Protein AF-0000000069869387 (afdb_homodimer)

Organism: Bacteroides thetaiotaomicron (strain ATCC 29148 / DSM 2079 / JCM 5827 / CCUG 10774 / NCTC 10582 / VPI-5482 / E50) (NCBI:txid226186)

Structure (mmCIF, N/CA/C/O backbone):
data_AF-0000000069869387-model_v1
#
loop_
_entity.id
_entity.type
_entity.pdbx_description
1 polymer 'Uncharacterized protein'
#
loop_
_atom_site.group_PDB
_atom_site.id
_atom_site.type_symbol
_atom_site.label_atom_id
_atom_site.label_alt_id
_atom_site.label_comp_id
_atom_site.label_asym_id
_atom_site.label_entity_id
_atom_site.label_seq_id
_atom_site.pdbx_PDB_ins_code
_atom_site.Cartn_x
_atom_site.Cartn_y
_atom_site.Cartn_z
_atom_site.occupancy
_atom_site.B_iso_or_equiv
_atom_site.auth_seq_id
_atom_site.auth_comp_id
_atom_site.auth_asym_id
_atom_site.auth_atom_id
_atom_site.pdbx_PDB_model_num
ATOM 1 N N . MET A 1 1 ? -11.938 57.531 6.816 1 33.84 1 MET A N 1
ATOM 2 C CA . MET A 1 1 ? -12.219 56.375 7.648 1 33.84 1 MET A CA 1
ATOM 3 C C . MET A 1 1 ? -11.945 55.094 6.879 1 33.84 1 MET A C 1
ATOM 5 O O . MET A 1 1 ? -12.656 54.75 5.93 1 33.84 1 MET A O 1
ATOM 9 N N . ASP A 1 2 ? -10.664 54.844 6.445 1 35.44 2 ASP A N 1
ATOM 10 C CA . ASP A 1 2 ? -10 53.75 5.723 1 35.44 2 ASP A CA 1
ATOM 11 C C . ASP A 1 2 ? -10.414 52.406 6.277 1 35.44 2 ASP A C 1
ATOM 13 O O . ASP A 1 2 ? -10.133 52.094 7.434 1 35.44 2 ASP A O 1
ATOM 17 N N . THR A 1 3 ? -11.695 51.938 6.074 1 37.31 3 THR A N 1
ATOM 18 C CA . THR A 1 3 ? -12.172 50.594 6.43 1 37.31 3 THR A CA 1
ATOM 19 C C . THR A 1 3 ? -11.117 49.562 6.121 1 37.31 3 THR A C 1
ATOM 21 O O . THR A 1 3 ? -10.789 49.312 4.957 1 37.31 3 THR A O 1
ATOM 24 N N . GLU A 1 4 ? -10.016 49.531 6.891 1 37.44 4 GLU A N 1
ATOM 25 C CA . GLU A 1 4 ? -9.055 48.438 6.855 1 37.44 4 GLU A CA 1
ATOM 26 C C . GLU A 1 4 ? -9.742 47.094 6.559 1 37.44 4 GLU A C 1
ATOM 28 O O . GLU A 1 4 ? -10.688 46.719 7.246 1 37.44 4 GLU A O 1
ATOM 33 N N . ASN A 1 5 ? -9.922 46.781 5.293 1 37.88 5 ASN A N 1
ATOM 34 C CA . ASN A 1 5 ? -10.312 45.438 4.805 1 37.88 5 ASN A CA 1
ATOM 35 C C . ASN A 1 5 ? -9.797 44.344 5.715 1 37.88 5 ASN A C 1
ATOM 37 O O . ASN A 1 5 ? -8.594 44.094 5.797 1 37.88 5 ASN A O 1
ATOM 41 N N . ALA A 1 6 ? -10.25 44.188 6.949 1 39.44 6 ALA A N 1
ATOM 42 C CA . ALA A 1 6 ? -10.102 43 7.77 1 39.44 6 ALA A CA 1
ATOM 43 C C . ALA A 1 6 ? -10.055 41.75 6.902 1 39.44 6 ALA A C 1
ATOM 45 O O . ALA A 1 6 ? -11.094 41.188 6.555 1 39.44 6 ALA A O 1
ATOM 46 N N . LEU A 1 7 ? -9.477 41.719 5.73 1 41.22 7 LEU A N 1
ATOM 47 C CA . LEU A 1 7 ? -9.148 40.438 5.141 1 41.22 7 LEU A CA 1
ATOM 48 C C . LEU A 1 7 ? -8.852 39.406 6.223 1 41.22 7 LEU A C 1
ATOM 50 O O . LEU A 1 7 ? -7.871 39.531 6.957 1 41.22 7 LEU A O 1
ATOM 54 N N . THR A 1 8 ? -9.797 38.938 7.004 1 41.47 8 THR A N 1
ATOM 55 C CA . THR A 1 8 ? -9.781 37.812 7.934 1 41.47 8 THR A CA 1
ATOM 56 C C . THR A 1 8 ? -8.758 36.75 7.504 1 41.47 8 THR A C 1
ATOM 58 O O . THR A 1 8 ? -8.867 36.188 6.418 1 41.47 8 THR A O 1
ATOM 61 N N . ASN A 1 9 ? -7.488 36.938 7.605 1 45.72 9 ASN A N 1
ATOM 62 C CA . ASN A 1 9 ? -6.453 35.906 7.531 1 45.72 9 ASN A CA 1
ATOM 63 C C . ASN A 1 9 ? -6.98 34.531 7.965 1 45.72 9 ASN A C 1
ATOM 65 O O . ASN A 1 9 ? -7.082 34.25 9.156 1 45.72 9 ASN A O 1
ATOM 69 N N . ALA A 1 10 ? -8.031 34.062 7.457 1 51.25 10 ALA A N 1
ATOM 70 C CA . ALA A 1 10 ? -8.703 32.781 7.746 1 51.25 10 ALA A CA 1
ATOM 71 C C . ALA A 1 10 ? -7.691 31.703 8.125 1 51.25 10 ALA A C 1
ATOM 73 O O . ALA A 1 10 ? -6.738 31.453 7.391 1 51.25 10 ALA A O 1
ATOM 74 N N . LYS A 1 11 ? -7.348 31.609 9.32 1 65.5 11 LYS A N 1
ATOM 75 C CA . LYS A 1 11 ? -6.516 30.562 9.914 1 65.5 11 LYS A CA 1
ATOM 76 C C . LYS A 1 11 ? -6.758 29.219 9.234 1 65.5 11 LYS A C 1
ATOM 78 O O . LYS A 1 11 ? -7.902 28.797 9.086 1 65.5 11 LYS A O 1
ATOM 83 N N . GLU A 1 12 ? -5.852 28.75 8.438 1 76.25 12 GLU A N 1
ATOM 84 C CA . GLU A 1 12 ? -5.918 27.422 7.812 1 76.25 12 GLU A CA 1
ATOM 85 C C . GLU A 1 12 ? -6.363 26.359 8.812 1 76.25 12 GLU A C 1
ATOM 87 O O . GLU A 1 12 ? -5.887 26.328 9.945 1 76.25 12 GLU A O 1
ATOM 92 N N . SER A 1 13 ? -7.5 25.719 8.398 1 82 13 SER A N 1
ATOM 93 C CA . SER A 1 13 ? -7.973 24.625 9.227 1 82 13 SER A CA 1
ATOM 94 C C . SER A 1 13 ? -6.91 23.531 9.352 1 82 13 SER A C 1
ATOM 96 O O . SER A 1 13 ? -6.055 23.391 8.477 1 82 13 SER A O 1
ATOM 98 N N . PRO A 1 14 ? -6.883 22.859 10.414 1 82.81 14 PRO A N 1
ATOM 99 C CA . PRO A 1 14 ? -5.957 21.734 10.57 1 82.81 14 PRO A CA 1
ATOM 100 C C . PRO A 1 14 ? -5.98 20.766 9.375 1 82.81 14 PRO A C 1
ATOM 102 O O . PRO A 1 14 ? -4.938 20.234 8.992 1 82.81 14 PRO A O 1
ATOM 105 N N . ASN A 1 15 ? -7.129 20.578 8.812 1 87.12 15 ASN A N 1
ATOM 106 C CA . ASN A 1 15 ? -7.277 19.719 7.648 1 87.12 15 ASN A CA 1
ATOM 107 C C . ASN A 1 15 ? -6.539 20.266 6.434 1 87.12 15 ASN A C 1
ATOM 109 O O . ASN A 1 15 ? -5.906 19.516 5.691 1 87.12 15 ASN A O 1
ATOM 113 N N . GLU A 1 16 ? -6.68 21.5 6.27 1 90.44 16 GLU A N 1
ATOM 114 C CA . GLU A 1 16 ? -5.996 22.156 5.152 1 90.44 16 GLU A CA 1
ATOM 115 C C . GLU A 1 16 ? -4.48 22.062 5.312 1 90.44 16 GLU A C 1
ATOM 117 O O . GLU A 1 16 ? -3.768 21.75 4.355 1 90.44 16 GLU A O 1
ATOM 122 N N . ILE A 1 17 ? -4.035 22.344 6.48 1 89.94 17 ILE A N 1
ATOM 123 C CA . ILE A 1 17 ? -2.604 22.266 6.762 1 89.94 17 ILE A CA 1
ATOM 124 C C . ILE A 1 17 ? -2.111 20.844 6.512 1 89.94 17 ILE A C 1
ATOM 126 O O . ILE A 1 17 ? -1.05 20.641 5.914 1 89.94 17 ILE A O 1
ATOM 130 N N . PHE A 1 18 ? -2.857 19.875 6.941 1 93.62 18 PHE A N 1
ATOM 131 C CA . PHE A 1 18 ? -2.529 18.469 6.777 1 93.62 18 PHE A CA 1
ATOM 132 C C . PHE A 1 18 ? -2.34 18.125 5.305 1 93.62 18 PHE A C 1
ATOM 134 O O . PHE A 1 18 ? -1.307 17.562 4.918 1 93.62 18 PHE A O 1
ATOM 141 N N . PHE A 1 19 ? -3.27 18.484 4.484 1 95.44 19 PHE A N 1
ATOM 142 C CA . PHE A 1 19 ? -3.232 18.062 3.086 1 95.44 19 PHE A CA 1
ATOM 143 C C . PHE A 1 19 ? -2.188 18.859 2.314 1 95.44 19 PHE A C 1
ATOM 145 O O . PHE A 1 19 ? -1.563 18.344 1.387 1 95.44 19 PHE A O 1
ATOM 152 N N . GLU A 1 20 ? -1.999 20.062 2.67 1 92.62 20 GLU A N 1
ATOM 153 C CA . GLU A 1 20 ? -0.95 20.844 2.023 1 92.62 20 GLU A CA 1
ATOM 154 C C . GLU A 1 20 ? 0.431 20.266 2.316 1 92.62 20 GLU A C 1
ATOM 156 O O . GLU A 1 20 ? 1.279 20.188 1.426 1 92.62 20 GLU A O 1
ATOM 161 N N . GLU A 1 21 ? 0.576 19.859 3.527 1 91.81 21 GLU A N 1
ATOM 162 C CA . GLU A 1 21 ? 1.842 19.234 3.889 1 91.81 21 GLU A CA 1
ATOM 163 C C . GLU A 1 21 ? 2.004 17.891 3.195 1 91.81 21 GLU A C 1
ATOM 165 O O . GLU A 1 21 ? 3.092 17.547 2.725 1 91.81 21 GLU A O 1
ATOM 170 N N . GLU A 1 22 ? 0.981 17.109 3.152 1 94.12 22 GLU A N 1
ATOM 171 C CA . GLU A 1 22 ? 1.03 15.828 2.459 1 94.12 22 GLU A CA 1
ATOM 172 C C . GLU A 1 22 ? 1.384 16.016 0.986 1 94.12 22 GLU A C 1
ATOM 174 O O . GLU A 1 22 ? 2.199 15.258 0.442 1 94.12 22 GLU A O 1
ATOM 179 N N . ALA A 1 23 ? 0.801 16.969 0.39 1 94.56 23 ALA A N 1
ATOM 180 C CA . ALA A 1 23 ? 1.094 17.266 -1.011 1 94.56 23 ALA A CA 1
ATOM 181 C C . ALA A 1 23 ? 2.562 17.641 -1.199 1 94.56 23 ALA A C 1
ATOM 183 O O . ALA A 1 23 ? 3.205 17.188 -2.15 1 94.56 23 ALA A O 1
ATOM 184 N N . ARG A 1 24 ? 3.029 18.453 -0.361 1 91.88 24 ARG A N 1
ATOM 185 C CA . ARG A 1 24 ? 4.434 18.844 -0.419 1 91.88 24 ARG A CA 1
ATOM 186 C C . ARG A 1 24 ? 5.352 17.641 -0.303 1 91.88 24 ARG A C 1
ATOM 188 O O . ARG A 1 24 ? 6.324 17.516 -1.052 1 91.88 24 ARG A O 1
ATOM 195 N N . LEU A 1 25 ? 5.07 16.75 0.595 1 90.69 25 LEU A N 1
ATOM 196 C CA . LEU A 1 25 ? 5.883 15.555 0.82 1 90.69 25 LEU A CA 1
ATOM 197 C C . LEU A 1 25 ? 5.875 14.648 -0.41 1 90.69 25 LEU A C 1
ATOM 199 O O . LEU A 1 25 ? 6.918 14.117 -0.8 1 90.69 25 LEU A O 1
ATOM 203 N N . TRP A 1 26 ? 4.762 14.5 -1.038 1 93.5 26 TRP A N 1
ATOM 204 C CA . TRP A 1 26 ? 4.672 13.68 -2.246 1 93.5 26 TRP A CA 1
ATOM 205 C C . TRP A 1 26 ? 5.453 14.312 -3.391 1 93.5 26 TRP A C 1
ATOM 207 O O . TRP A 1 26 ? 6.078 13.609 -4.188 1 93.5 26 TRP A O 1
ATOM 217 N N . ALA A 1 27 ? 5.344 15.594 -3.451 1 93 27 ALA A N 1
ATOM 218 C CA . ALA A 1 27 ? 6.117 16.297 -4.473 1 93 27 ALA A CA 1
ATOM 219 C C . ALA A 1 27 ? 7.613 16.047 -4.297 1 93 27 ALA A C 1
ATOM 221 O O . ALA A 1 27 ? 8.336 15.852 -5.277 1 93 27 ALA A O 1
ATOM 222 N N . GLU A 1 28 ? 8.078 15.984 -3.146 1 90.69 28 GLU A N 1
ATOM 223 C CA . GLU A 1 28 ? 9.484 15.703 -2.855 1 90.69 28 GLU A CA 1
ATOM 224 C C . GLU A 1 28 ? 9.852 14.289 -3.287 1 90.69 28 GLU A C 1
ATOM 226 O O . GLU A 1 28 ? 10.93 14.07 -3.852 1 90.69 28 GLU A O 1
ATOM 231 N N . VAL A 1 29 ? 9 13.352 -3.043 1 92.75 29 VAL A N 1
ATOM 232 C CA . VAL A 1 29 ? 9.219 11.953 -3.395 1 92.75 29 VAL A CA 1
ATOM 233 C C . VAL A 1 29 ? 9.391 11.82 -4.906 1 92.75 29 VAL A C 1
ATOM 235 O O . VAL A 1 29 ? 10.25 11.07 -5.375 1 92.75 29 VAL A O 1
ATOM 238 N N . TYR A 1 30 ? 8.602 12.555 -5.621 1 91 30 TYR A N 1
ATOM 239 C CA . TYR A 1 30 ? 8.633 12.461 -7.074 1 91 30 TYR A CA 1
ATOM 240 C C . TYR A 1 30 ? 9.664 13.414 -7.66 1 91 30 TYR A C 1
ATOM 242 O O . TYR A 1 30 ? 9.812 13.508 -8.883 1 91 30 TYR A O 1
ATOM 250 N N . GLY A 1 31 ? 10.336 14.148 -6.809 1 86.81 31 GLY A N 1
ATOM 251 C CA . GLY A 1 31 ? 11.375 15.055 -7.266 1 86.81 31 GLY A CA 1
ATOM 252 C C . GLY A 1 31 ? 10.836 16.312 -7.93 1 86.81 31 GLY A C 1
ATOM 253 O O . GLY A 1 31 ? 11.5 16.906 -8.781 1 86.81 31 GLY A O 1
ATOM 254 N N . LYS A 1 32 ? 9.617 16.578 -7.645 1 82.38 32 LYS A N 1
ATOM 255 C CA . LYS A 1 32 ? 9.023 17.797 -8.195 1 82.38 32 LYS A CA 1
ATOM 256 C C . LYS A 1 32 ? 9.328 19 -7.32 1 82.38 32 LYS A C 1
ATOM 258 O O . LYS A 1 32 ? 9.195 18.938 -6.098 1 82.38 32 LYS A O 1
ATOM 263 N N . GLN A 1 33 ? 9.977 19.938 -7.973 1 74.38 33 GLN A N 1
ATOM 264 C CA . GLN A 1 33 ? 10.219 21.188 -7.254 1 74.38 33 GLN A CA 1
ATOM 265 C C . GLN A 1 33 ? 9.055 22.156 -7.414 1 74.38 33 GLN A C 1
ATOM 267 O O . GLN A 1 33 ? 8.633 22.453 -8.539 1 74.38 33 GLN A O 1
ATOM 272 N N . SER A 1 34 ? 8.141 22.078 -6.523 1 70.5 34 SER A N 1
ATOM 273 C CA . SER A 1 34 ? 7.078 23.078 -6.582 1 70.5 34 SER A CA 1
ATOM 274 C C . SER A 1 34 ? 6.898 23.781 -5.238 1 70.5 34 SER A C 1
ATOM 276 O O . SER A 1 34 ? 6.988 23.141 -4.188 1 70.5 34 SER A O 1
ATOM 278 N N . ASP A 1 35 ? 6.738 25.047 -5.332 1 72.25 35 ASP A N 1
ATOM 279 C CA . ASP A 1 35 ? 6.57 25.859 -4.125 1 72.25 35 ASP A CA 1
ATOM 280 C C . ASP A 1 35 ? 5.129 25.781 -3.615 1 72.25 35 ASP A C 1
ATOM 282 O O . ASP A 1 35 ? 4.863 26.078 -2.449 1 72.25 35 ASP A O 1
ATOM 286 N N . LYS A 1 36 ? 4.176 25.406 -4.457 1 83.19 36 LYS A N 1
ATOM 287 C CA . LYS A 1 36 ? 2.785 25.406 -4.012 1 83.19 36 LYS A CA 1
ATOM 288 C C . LYS A 1 36 ? 2.238 23.984 -3.924 1 83.19 36 LYS A C 1
ATOM 290 O O . LYS A 1 36 ? 2.469 23.172 -4.82 1 83.19 36 LYS A O 1
ATOM 295 N N . PRO A 1 37 ? 1.554 23.812 -2.84 1 87.12 37 PRO A N 1
ATOM 296 C CA . PRO A 1 37 ? 0.93 22.484 -2.719 1 87.12 37 PRO A CA 1
ATOM 297 C C . PRO A 1 37 ? -0.058 22.188 -3.846 1 87.12 37 PRO A C 1
ATOM 299 O O . PRO A 1 37 ? -0.886 23.047 -4.184 1 87.12 37 PRO A O 1
ATOM 302 N N . ASP A 1 38 ? 0.068 21.062 -4.492 1 92.38 38 ASP A N 1
ATOM 303 C CA . ASP A 1 38 ? -0.804 20.625 -5.578 1 92.38 38 ASP A CA 1
ATOM 304 C C . ASP A 1 38 ? -1.811 19.594 -5.082 1 92.38 38 ASP A C 1
ATOM 306 O O . ASP A 1 38 ? -1.552 18.391 -5.145 1 92.38 38 ASP A O 1
ATOM 310 N N . LEU A 1 39 ? -2.961 20.031 -4.738 1 94.44 39 LEU A N 1
ATOM 311 C CA . LEU A 1 39 ? -3.969 19.156 -4.145 1 94.44 39 LEU A CA 1
ATOM 312 C C . LEU A 1 39 ? -4.57 18.234 -5.199 1 94.44 39 LEU A C 1
ATOM 314 O O . LEU A 1 39 ? -5.016 17.125 -4.879 1 94.44 39 LEU A O 1
ATOM 318 N N . GLU A 1 40 ? -4.566 18.672 -6.461 1 94.19 40 GLU A N 1
ATOM 319 C CA . GLU A 1 40 ? -5.066 17.812 -7.539 1 94.19 40 GLU A CA 1
ATOM 320 C C . GLU A 1 40 ? -4.152 16.609 -7.762 1 94.19 40 GLU A C 1
ATOM 322 O O . GLU A 1 40 ? -4.629 15.492 -7.91 1 94.19 40 GLU A O 1
ATOM 327 N N . SER A 1 41 ? -2.861 16.969 -7.809 1 94.62 41 SER A N 1
ATOM 328 C CA . SER A 1 41 ? -1.892 15.883 -7.961 1 94.62 41 SER A CA 1
ATOM 329 C C . SER A 1 41 ? -1.939 14.93 -6.773 1 94.62 41 SER A C 1
ATOM 331 O O . SER A 1 41 ? -1.803 13.711 -6.941 1 94.62 41 SER A O 1
ATOM 333 N N . LEU A 1 42 ? -2.119 15.453 -5.605 1 96.56 42 LEU A N 1
ATOM 334 C CA . LEU A 1 42 ? -2.254 14.625 -4.414 1 96.56 42 LEU A CA 1
ATOM 335 C C . LEU A 1 42 ? -3.459 13.695 -4.535 1 96.56 42 LEU A C 1
ATOM 337 O O . LEU A 1 42 ? -3.359 12.5 -4.242 1 96.56 42 LEU A O 1
ATOM 341 N N . GLN A 1 43 ? -4.555 14.164 -4.98 1 97.19 43 GLN A N 1
ATOM 342 C CA . GLN A 1 43 ? -5.766 13.367 -5.121 1 97.19 43 GLN A CA 1
ATOM 343 C C . GLN A 1 43 ? -5.559 12.219 -6.102 1 97.19 43 GLN A C 1
ATOM 345 O O . GLN A 1 43 ? -5.949 11.078 -5.832 1 97.19 43 GLN A O 1
ATOM 350 N N . ARG A 1 44 ? -4.957 12.539 -7.207 1 96.88 44 ARG A N 1
ATOM 351 C CA . ARG A 1 44 ? -4.676 11.516 -8.211 1 96.88 44 ARG A CA 1
ATOM 352 C C . ARG A 1 44 ? -3.789 10.414 -7.637 1 96.88 44 ARG A C 1
ATOM 354 O O . ARG A 1 44 ? -4.027 9.227 -7.879 1 96.88 44 ARG A O 1
ATOM 361 N N . MET A 1 45 ? -2.779 10.867 -6.922 1 96.62 45 MET A N 1
ATOM 362 C CA . MET A 1 45 ? -1.886 9.906 -6.285 1 96.62 45 MET A CA 1
ATOM 363 C C . MET A 1 45 ? -2.648 9.023 -5.301 1 96.62 45 MET A C 1
ATOM 365 O O . MET A 1 45 ? -2.504 7.801 -5.316 1 96.62 45 MET A O 1
ATOM 369 N N . LEU A 1 46 ? -3.467 9.562 -4.461 1 97.88 46 LEU A N 1
ATOM 370 C CA . LEU A 1 46 ? -4.25 8.812 -3.482 1 97.88 46 LEU A CA 1
ATOM 371 C C . LEU A 1 46 ? -5.207 7.848 -4.172 1 97.88 46 LEU A C 1
ATOM 373 O O . LEU A 1 46 ? -5.402 6.723 -3.703 1 97.88 46 LEU A O 1
ATOM 377 N N . GLU A 1 47 ? -5.738 8.211 -5.285 1 98.12 47 GLU A N 1
ATOM 378 C CA . GLU A 1 47 ? -6.637 7.348 -6.047 1 98.12 47 GLU A CA 1
ATOM 379 C C . GLU A 1 47 ? -5.887 6.156 -6.637 1 98.12 47 GLU A C 1
ATOM 381 O O . GLU A 1 47 ? -6.391 5.031 -6.621 1 98.12 47 GLU A O 1
ATOM 386 N N . ASN A 1 48 ? -4.762 6.469 -7.176 1 97.38 48 ASN A N 1
ATOM 387 C CA . ASN A 1 48 ? -3.938 5.375 -7.684 1 97.38 48 ASN A CA 1
ATOM 388 C C . ASN A 1 48 ? -3.553 4.398 -6.578 1 97.38 48 ASN A C 1
ATOM 390 O O . ASN A 1 48 ? -3.611 3.184 -6.77 1 97.38 48 ASN A O 1
ATOM 394 N N . MET A 1 49 ? -3.135 4.961 -5.453 1 97.44 49 MET A N 1
ATOM 395 C CA . MET A 1 49 ? -2.805 4.129 -4.297 1 97.44 49 MET A CA 1
ATOM 396 C C . MET A 1 49 ? -4.012 3.311 -3.854 1 97.44 49 MET A C 1
ATOM 398 O O . MET A 1 49 ? -3.883 2.123 -3.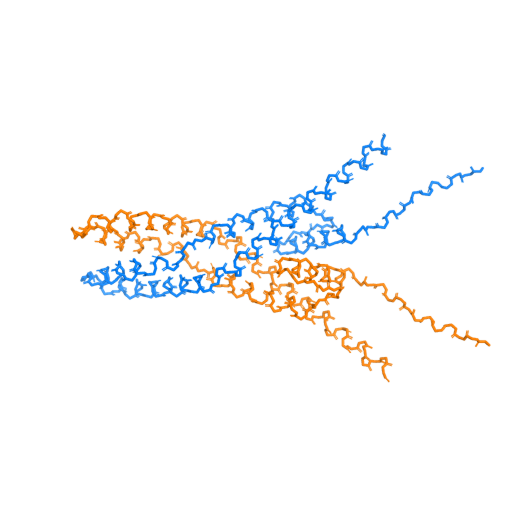547 1 97.44 49 MET A O 1
ATOM 402 N N . ASN A 1 50 ? -5.113 3.92 -3.852 1 97.56 50 ASN A N 1
ATOM 403 C CA . ASN A 1 50 ? -6.344 3.24 -3.453 1 97.56 50 ASN A CA 1
ATOM 404 C C . ASN A 1 50 ? -6.668 2.076 -4.387 1 97.56 50 ASN A C 1
ATOM 406 O O . ASN A 1 50 ? -7.07 1.006 -3.932 1 97.56 50 ASN A O 1
ATOM 410 N N . HIS A 1 51 ? -6.523 2.287 -5.633 1 97.38 51 HIS A N 1
ATOM 411 C CA . HIS A 1 51 ? -6.75 1.225 -6.605 1 97.38 51 HIS A CA 1
ATOM 412 C C . HIS A 1 51 ? -5.777 0.068 -6.395 1 97.38 51 HIS A C 1
ATOM 414 O O . HIS A 1 51 ? -6.16 -1.099 -6.504 1 97.38 51 HIS A O 1
ATOM 420 N N . LEU A 1 52 ? -4.57 0.417 -6.137 1 97.75 52 LEU A N 1
ATOM 421 C CA . LEU A 1 52 ? -3.572 -0.603 -5.828 1 97.75 52 LEU A CA 1
ATOM 422 C C . LEU A 1 52 ? -3.986 -1.415 -4.605 1 97.75 52 LEU A C 1
ATOM 424 O O . LEU A 1 52 ? -3.977 -2.646 -4.641 1 97.75 52 LEU A O 1
ATOM 428 N N . LEU A 1 53 ? -4.395 -0.758 -3.564 1 97.62 53 LEU A N 1
ATOM 429 C CA . LEU A 1 53 ? -4.785 -1.424 -2.326 1 97.62 53 LEU A CA 1
ATOM 430 C C . LEU A 1 53 ? -6.004 -2.311 -2.545 1 97.62 53 LEU A C 1
ATOM 432 O O . LEU A 1 53 ? -6.062 -3.434 -2.039 1 97.62 53 LEU A O 1
ATOM 436 N N . LEU A 1 54 ? -6.918 -1.835 -3.305 1 96.19 54 LEU A N 1
ATOM 437 C CA . LEU A 1 54 ? -8.094 -2.625 -3.646 1 96.19 54 LEU A CA 1
ATOM 438 C C . LEU A 1 54 ? -7.699 -3.906 -4.371 1 96.19 54 LEU A C 1
ATOM 440 O O . LEU A 1 54 ? -8.25 -4.977 -4.102 1 96.19 54 LEU A O 1
ATOM 444 N N . SER A 1 55 ? -6.777 -3.777 -5.234 1 94.44 55 SER A N 1
ATOM 445 C CA . SER A 1 55 ? -6.309 -4.926 -6.004 1 94.44 55 SER A CA 1
ATOM 446 C C . SER A 1 55 ? -5.605 -5.941 -5.109 1 94.44 55 SER A C 1
ATOM 448 O O . SER A 1 55 ? -5.469 -7.109 -5.477 1 94.44 55 SER A O 1
ATOM 450 N N . LEU A 1 56 ? -5.129 -5.527 -3.979 1 96.88 56 LEU A N 1
ATOM 451 C CA . LEU A 1 56 ? -4.434 -6.41 -3.049 1 96.88 56 LEU A CA 1
ATOM 452 C C . LEU A 1 56 ? -5.422 -7.098 -2.111 1 96.88 56 LEU A C 1
ATOM 454 O O . LEU A 1 56 ? -5.051 -8.016 -1.375 1 96.88 56 LEU A O 1
ATOM 458 N N . GLU A 1 57 ? -6.648 -6.715 -2.127 1 95.56 57 GLU A N 1
ATOM 459 C CA . GLU A 1 57 ? -7.66 -7.352 -1.29 1 95.56 57 GLU A CA 1
ATOM 460 C C . GLU A 1 57 ? -8.227 -8.602 -1.96 1 95.56 57 GLU A C 1
ATOM 462 O O . GLU A 1 57 ? -9.43 -8.688 -2.207 1 95.56 57 GLU A O 1
ATOM 467 N N . LEU A 1 58 ? -7.367 -9.609 -2.162 1 94.38 58 LEU A N 1
ATOM 468 C CA . LEU A 1 58 ? -7.73 -10.891 -2.76 1 94.38 58 LEU A CA 1
ATOM 469 C C . LEU A 1 58 ? -7.773 -11.992 -1.703 1 94.38 58 LEU A C 1
ATOM 471 O O . LEU A 1 58 ? -7.176 -11.852 -0.632 1 94.38 58 LEU A O 1
ATOM 475 N N . PRO A 1 59 ? -8.547 -13.047 -2.014 1 95 59 PRO A N 1
ATOM 476 C CA . PRO A 1 59 ? -8.5 -14.195 -1.104 1 95 59 PRO A CA 1
ATOM 477 C C . PRO A 1 59 ? -7.184 -14.969 -1.19 1 95 59 PRO A C 1
ATOM 479 O O . PRO A 1 59 ? -7.176 -16.141 -1.585 1 95 59 PRO A O 1
ATOM 482 N N . TRP A 1 60 ? -6.133 -14.461 -0.774 1 96.5 60 TRP A N 1
ATOM 483 C CA . TRP A 1 60 ? -4.77 -14.953 -0.95 1 96.5 60 TRP A CA 1
ATOM 484 C C . TRP A 1 60 ? -4.621 -16.359 -0.402 1 96.5 60 TRP A C 1
ATOM 486 O O . TRP A 1 60 ? -3.926 -17.203 -0.992 1 96.5 60 TRP A O 1
ATOM 496 N N . ALA A 1 61 ? -5.215 -16.625 0.678 1 96.94 61 ALA A N 1
ATOM 497 C CA . ALA A 1 61 ? -5.125 -17.938 1.317 1 96.94 61 ALA A CA 1
ATOM 498 C C . ALA A 1 61 ? -5.621 -19.031 0.384 1 96.94 61 ALA A C 1
ATOM 500 O O . ALA A 1 61 ? -5.094 -20.156 0.397 1 96.94 61 ALA A O 1
ATOM 501 N N . ARG A 1 62 ? -6.535 -18.766 -0.44 1 95.69 62 ARG A N 1
ATOM 502 C CA . ARG A 1 62 ? -7.152 -19.75 -1.318 1 95.69 62 ARG A CA 1
ATOM 503 C C . ARG A 1 62 ? -6.238 -20.094 -2.49 1 95.69 62 ARG A C 1
ATOM 505 O O . ARG A 1 62 ? -6.43 -21.109 -3.158 1 95.69 62 ARG A O 1
ATOM 512 N N . PHE A 1 63 ? -5.254 -19.266 -2.793 1 95.56 63 PHE A N 1
ATOM 513 C CA . PHE A 1 63 ? -4.336 -19.5 -3.9 1 95.56 63 PHE A CA 1
ATOM 514 C C . PHE A 1 63 ? -3.242 -20.484 -3.504 1 95.56 63 PHE A C 1
ATOM 516 O O . PHE A 1 63 ? -2.609 -21.094 -4.367 1 95.56 63 PHE A O 1
ATOM 523 N N . ILE A 1 64 ? -2.979 -20.672 -2.26 1 96.56 64 ILE A N 1
ATOM 524 C CA . ILE A 1 64 ? -1.794 -21.359 -1.757 1 96.56 64 ILE A CA 1
ATOM 525 C C . ILE A 1 64 ? -1.815 -22.828 -2.203 1 96.56 64 ILE A C 1
ATOM 527 O O . ILE A 1 64 ? -0.862 -23.297 -2.82 1 96.56 64 ILE A O 1
ATOM 531 N N . PRO A 1 65 ? -2.928 -23.531 -2.066 1 94.81 65 PRO A N 1
ATOM 532 C CA . PRO A 1 65 ? -2.918 -24.922 -2.502 1 94.81 65 PRO A CA 1
ATOM 533 C C . PRO A 1 65 ? -2.789 -25.078 -4.016 1 94.81 65 PRO A C 1
ATOM 535 O O . PRO A 1 65 ? -2.141 -26 -4.5 1 94.81 65 PRO A O 1
ATOM 538 N N . ILE A 1 66 ? -3.363 -24.219 -4.754 1 93.62 66 ILE A N 1
ATOM 539 C CA . ILE A 1 66 ? -3.311 -24.266 -6.211 1 93.62 66 ILE A CA 1
ATOM 540 C C . ILE A 1 66 ? -1.886 -23.984 -6.688 1 93.62 66 ILE A C 1
ATOM 542 O O . ILE A 1 66 ? -1.359 -24.703 -7.543 1 93.62 66 ILE A O 1
ATOM 546 N N . LEU A 1 67 ? -1.256 -23.047 -6.09 1 95.62 67 LEU A N 1
ATOM 547 C CA . LEU A 1 67 ? 0.118 -22.703 -6.438 1 95.62 67 LEU A CA 1
ATOM 548 C C . LEU A 1 67 ? 1.067 -23.844 -6.105 1 95.62 67 LEU A C 1
ATOM 550 O O . LEU A 1 67 ? 1.913 -24.219 -6.926 1 95.62 67 LEU A O 1
ATOM 554 N N . TYR A 1 68 ? 0.877 -24.359 -4.961 1 94.56 68 TYR A N 1
ATOM 555 C CA . TYR A 1 68 ? 1.737 -25.453 -4.539 1 94.56 68 TYR A CA 1
ATOM 556 C C . TYR A 1 68 ? 1.641 -26.625 -5.508 1 94.56 68 TYR A C 1
ATOM 558 O O . TYR A 1 68 ? 2.66 -27.141 -5.961 1 94.56 68 TYR A O 1
ATOM 566 N N . ARG A 1 69 ? 0.496 -27.016 -5.855 1 92.06 69 ARG A N 1
ATOM 567 C CA . ARG A 1 69 ? 0.28 -28.156 -6.738 1 92.06 69 ARG A CA 1
ATOM 568 C C . ARG A 1 69 ? 0.793 -27.859 -8.148 1 92.06 69 ARG A C 1
ATOM 570 O O . ARG A 1 69 ? 1.449 -28.703 -8.758 1 92.06 69 ARG A O 1
ATOM 577 N N . SER A 1 70 ? 0.45 -26.719 -8.633 1 92.94 70 SER A N 1
ATOM 578 C CA . SER A 1 70 ? 0.87 -26.359 -9.984 1 92.94 70 SER A CA 1
ATOM 579 C C . SER A 1 70 ? 2.391 -26.312 -10.094 1 92.94 70 SER A C 1
ATOM 581 O O . SER A 1 70 ? 2.961 -26.828 -11.062 1 92.94 70 SER A O 1
ATOM 583 N N . PHE A 1 71 ? 3.043 -25.797 -9.117 1 92.81 71 PHE A N 1
ATOM 584 C CA . PHE A 1 71 ? 4.5 -25.703 -9.133 1 92.81 71 PHE A CA 1
ATOM 585 C C . PHE A 1 71 ? 5.125 -27.094 -8.992 1 92.81 71 PHE A C 1
ATOM 587 O O . PHE A 1 71 ? 6.129 -27.391 -9.633 1 92.81 71 PHE A O 1
ATOM 594 N N . ALA A 1 72 ? 4.539 -27.859 -8.102 1 90.75 72 ALA A N 1
ATOM 595 C CA . ALA A 1 72 ? 5.047 -29.219 -7.938 1 90.75 72 ALA A CA 1
ATOM 596 C C . ALA A 1 72 ? 5.02 -29.984 -9.266 1 90.75 72 ALA A C 1
ATOM 598 O O . ALA A 1 72 ? 5.965 -30.703 -9.586 1 90.75 72 ALA A O 1
ATOM 599 N N . LEU A 1 73 ? 4.008 -29.844 -10.031 1 88.81 73 LEU A N 1
ATOM 600 C CA . LEU A 1 73 ? 3.875 -30.484 -11.328 1 88.81 73 LEU A CA 1
ATOM 601 C C . LEU A 1 73 ? 4.891 -29.922 -12.32 1 88.81 73 LEU A C 1
ATOM 603 O O . LEU A 1 73 ? 5.531 -30.672 -13.055 1 88.81 73 LEU A O 1
ATOM 607 N N . TYR A 1 74 ? 4.984 -28.641 -12.297 1 88.12 74 TYR A N 1
ATOM 608 C CA . TYR A 1 74 ? 5.891 -27.938 -13.211 1 88.12 74 TYR A CA 1
ATOM 609 C C . TYR A 1 74 ? 7.336 -28.344 -12.945 1 88.12 74 TYR A C 1
ATOM 611 O O . TYR A 1 74 ? 8.102 -28.578 -13.883 1 88.12 74 TYR A O 1
ATOM 619 N N . MET A 1 75 ? 7.727 -28.484 -11.758 1 86.88 75 MET A N 1
ATOM 620 C CA . MET A 1 75 ? 9.109 -28.734 -11.375 1 86.88 75 MET A CA 1
ATOM 621 C C . MET A 1 75 ? 9.484 -30.188 -11.609 1 86.88 75 MET A C 1
ATOM 623 O O . MET A 1 75 ? 10.664 -30.547 -11.625 1 86.88 75 MET A O 1
ATOM 627 N N . ARG A 1 76 ? 8.562 -31.078 -11.711 1 84.06 76 ARG A N 1
ATOM 628 C CA . ARG A 1 76 ? 8.812 -32.5 -11.984 1 84.06 76 ARG A CA 1
ATOM 629 C C . ARG A 1 76 ? 9.117 -32.719 -13.461 1 84.06 76 ARG A C 1
ATOM 631 O O . ARG A 1 76 ? 9.57 -33.812 -13.844 1 84.06 76 ARG A O 1
ATOM 638 N N . ARG A 1 77 ? 8.891 -31.734 -14.242 1 76.56 77 ARG A N 1
ATOM 639 C CA . ARG A 1 77 ? 9.117 -31.938 -15.672 1 76.56 77 ARG A CA 1
ATOM 640 C C . ARG A 1 77 ? 10.609 -31.969 -15.984 1 76.56 77 ARG A C 1
ATOM 642 O O . ARG A 1 77 ? 11.375 -31.156 -15.469 1 76.56 77 ARG A O 1
ATOM 649 N N . PRO A 1 78 ? 11.078 -32.969 -16.609 1 63.62 78 PRO A N 1
ATOM 650 C CA . PRO A 1 78 ? 12.484 -33.25 -16.891 1 63.62 78 PRO A CA 1
ATOM 651 C C . PRO A 1 78 ? 13.164 -32.125 -17.672 1 63.62 78 PRO A C 1
ATOM 653 O O . PRO A 1 78 ? 14.367 -32.188 -17.938 1 63.62 78 PRO A O 1
ATOM 656 N N . ASP A 1 79 ? 12.523 -31.094 -18.047 1 59.03 79 ASP A N 1
ATOM 657 C CA . ASP A 1 79 ? 13.312 -30.25 -18.938 1 59.03 79 ASP A CA 1
ATOM 658 C C . ASP A 1 79 ? 14.625 -29.828 -18.281 1 59.03 79 ASP A C 1
ATOM 660 O O . ASP A 1 79 ? 14.836 -30.078 -17.094 1 59.03 79 ASP A O 1
ATOM 664 N N . GLU A 1 80 ? 15.398 -28.859 -19.047 1 58.5 80 GLU A N 1
ATOM 665 C CA . GLU A 1 80 ? 16.797 -28.484 -18.844 1 58.5 80 GLU A CA 1
ATOM 666 C C . GLU A 1 80 ? 17.031 -27.891 -17.453 1 58.5 80 GLU A C 1
ATOM 668 O O . GLU A 1 80 ? 16.203 -27.125 -16.969 1 58.5 80 GLU A O 1
ATOM 673 N N . ASN A 1 81 ? 17.922 -28.453 -16.688 1 59.72 81 ASN A N 1
ATOM 674 C CA . ASN A 1 81 ? 18.359 -28.297 -15.297 1 59.72 81 ASN A CA 1
ATOM 675 C C . ASN A 1 81 ? 18.375 -26.828 -14.891 1 59.72 81 ASN A C 1
ATOM 677 O O . ASN A 1 81 ? 17.906 -26.469 -13.805 1 59.72 81 ASN A O 1
ATOM 681 N N . THR A 1 82 ? 19.062 -26.016 -15.727 1 55.78 82 THR A N 1
ATOM 682 C CA . THR A 1 82 ? 19.297 -24.641 -15.328 1 55.78 82 THR A CA 1
ATOM 683 C C . THR A 1 82 ? 17.984 -23.875 -15.195 1 55.78 82 THR A C 1
ATOM 685 O O . THR A 1 82 ? 17.781 -23.141 -14.234 1 55.78 82 THR A O 1
ATOM 688 N N . ASN A 1 83 ? 17 -24.125 -16.109 1 63.94 83 ASN A N 1
ATOM 689 C CA . ASN A 1 83 ? 15.703 -23.453 -16.109 1 63.94 83 ASN A CA 1
ATOM 690 C C . ASN A 1 83 ? 14.852 -23.859 -14.914 1 63.94 83 ASN A C 1
ATOM 692 O O . ASN A 1 83 ? 14.125 -23.031 -14.344 1 63.94 83 ASN A O 1
ATOM 696 N N . ASN A 1 84 ? 15.438 -24.891 -14.297 1 77.62 84 ASN A N 1
ATOM 697 C CA . ASN A 1 84 ? 14.664 -25.422 -13.18 1 77.62 84 ASN A CA 1
ATOM 698 C C . ASN A 1 84 ? 15.031 -24.734 -11.867 1 77.62 84 ASN A C 1
ATOM 700 O O . ASN A 1 84 ? 14.164 -24.453 -11.039 1 77.62 84 ASN A O 1
ATOM 704 N N . ARG A 1 85 ? 16.344 -24.359 -11.844 1 83.5 85 ARG A N 1
ATOM 705 C CA . ARG A 1 85 ? 16.766 -23.734 -10.602 1 83.5 85 ARG A CA 1
ATOM 706 C C . ARG A 1 85 ? 16.141 -22.344 -10.453 1 83.5 85 ARG A C 1
ATOM 708 O O . ARG A 1 85 ? 15.641 -22 -9.383 1 83.5 85 ARG A O 1
ATOM 715 N N . LYS A 1 86 ? 16.234 -21.641 -11.508 1 87.56 86 LYS A N 1
ATOM 716 C CA . LYS A 1 86 ? 15.656 -20.297 -11.5 1 87.56 86 LYS A CA 1
ATOM 717 C C . LYS A 1 86 ? 14.148 -20.359 -11.266 1 87.56 86 LYS A C 1
ATOM 719 O O . LYS A 1 86 ? 13.602 -19.562 -10.5 1 87.56 86 LYS A O 1
ATOM 724 N N . ALA A 1 87 ? 13.578 -21.25 -11.898 1 90.06 87 ALA A N 1
ATOM 725 C CA . ALA A 1 87 ? 12.133 -21.438 -11.734 1 90.06 87 ALA A CA 1
ATOM 726 C C . ALA A 1 87 ? 11.789 -21.812 -10.289 1 90.06 87 ALA A C 1
ATOM 728 O O . ALA A 1 87 ? 10.797 -21.328 -9.742 1 90.06 87 ALA A O 1
ATOM 729 N N . TYR A 1 88 ? 12.656 -22.594 -9.727 1 91.56 88 TYR A N 1
ATOM 730 C CA . TYR A 1 88 ? 12.453 -23 -8.344 1 91.56 88 TYR A CA 1
ATOM 731 C C . TYR A 1 88 ? 12.547 -21.797 -7.41 1 91.56 88 TYR A C 1
ATOM 733 O O . TYR A 1 88 ? 11.695 -21.609 -6.539 1 91.56 88 TYR A O 1
ATOM 741 N N . GLN A 1 89 ? 13.523 -21.016 -7.633 1 93.69 89 GLN A N 1
ATOM 742 C CA . GLN A 1 89 ? 13.727 -19.844 -6.797 1 93.69 89 GLN A CA 1
ATOM 743 C C . GLN A 1 89 ? 12.57 -18.859 -6.934 1 93.69 89 GLN A C 1
ATOM 745 O O . GLN A 1 89 ? 12.07 -18.344 -5.934 1 93.69 89 GLN A O 1
ATOM 750 N N . LEU A 1 90 ? 12.133 -18.625 -8.109 1 94.75 90 LEU A N 1
ATOM 751 C CA . LEU A 1 90 ? 11.023 -17.703 -8.359 1 94.75 90 LEU A CA 1
ATOM 752 C C . LEU A 1 90 ? 9.727 -18.25 -7.762 1 94.75 90 LEU A C 1
ATOM 754 O O . LEU A 1 90 ? 8.945 -17.484 -7.18 1 94.75 90 LEU A O 1
ATOM 758 N N . SER A 1 91 ? 9.57 -19.531 -7.883 1 94.56 91 SER A N 1
ATOM 759 C CA . SER A 1 91 ? 8.375 -20.156 -7.309 1 94.56 91 SER A CA 1
ATOM 760 C C . SER A 1 91 ? 8.352 -20 -5.789 1 94.56 91 SER A C 1
ATOM 762 O O . SER A 1 91 ? 7.312 -19.672 -5.211 1 94.56 91 SER A O 1
ATOM 764 N N . ALA A 1 92 ? 9.484 -20.188 -5.18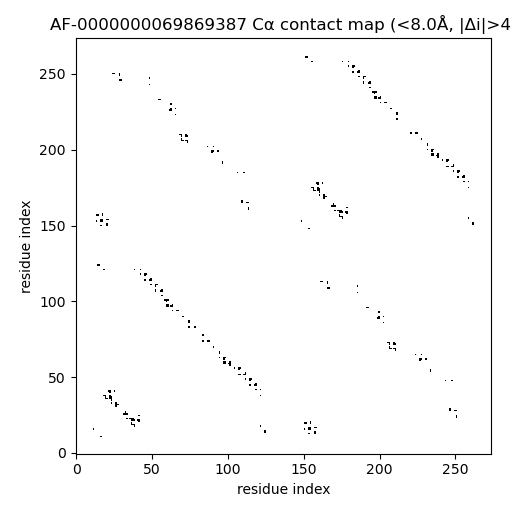4 1 95.31 92 ALA A N 1
ATOM 765 C CA . ALA A 1 92 ? 9.586 -20.031 -3.734 1 95.31 92 ALA A CA 1
ATOM 766 C C . ALA A 1 92 ? 9.305 -18.594 -3.314 1 95.31 92 ALA A C 1
ATOM 768 O O . ALA A 1 92 ? 8.586 -18.359 -2.34 1 95.31 92 ALA A O 1
ATOM 769 N N . GLN A 1 93 ? 9.875 -17.672 -4.012 1 96.25 93 GLN A N 1
ATOM 770 C CA . GLN A 1 93 ? 9.672 -16.266 -3.723 1 96.25 93 GLN A CA 1
ATOM 771 C C . GLN A 1 93 ? 8.195 -15.883 -3.846 1 96.25 93 GLN A C 1
ATOM 773 O O . GLN A 1 93 ? 7.66 -15.172 -2.994 1 96.25 93 GLN A O 1
ATOM 778 N N . LEU A 1 94 ? 7.543 -16.359 -4.871 1 96.44 94 LEU A N 1
ATOM 779 C CA . LEU A 1 94 ? 6.129 -16.078 -5.066 1 96.44 94 LEU A CA 1
ATOM 780 C C . LEU A 1 94 ? 5.285 -16.688 -3.953 1 96.44 94 LEU A C 1
ATOM 782 O O . LEU A 1 94 ? 4.383 -16.047 -3.422 1 96.44 94 LEU A O 1
ATOM 786 N N . MET A 1 95 ? 5.621 -17.906 -3.621 1 96.12 95 MET A N 1
ATOM 787 C CA . MET A 1 95 ? 4.922 -18.594 -2.539 1 96.12 95 MET A CA 1
ATOM 788 C C . MET A 1 95 ? 5.047 -17.812 -1.231 1 96.12 95 MET A C 1
ATOM 790 O O . MET A 1 95 ? 4.055 -17.594 -0.533 1 96.12 95 MET A O 1
ATOM 794 N N . ASP A 1 96 ? 6.211 -17.344 -0.923 1 96.81 96 ASP A N 1
ATOM 795 C CA . ASP A 1 96 ? 6.449 -16.578 0.29 1 96.81 96 ASP A CA 1
ATOM 796 C C . ASP A 1 96 ? 5.629 -15.281 0.288 1 96.81 96 ASP A C 1
ATOM 798 O O . ASP A 1 96 ? 5.066 -14.898 1.316 1 96.81 96 ASP A O 1
ATOM 802 N N . SER A 1 97 ? 5.574 -14.656 -0.823 1 96.56 97 SER A N 1
ATOM 803 C CA . SER A 1 97 ? 4.816 -13.414 -0.951 1 96.56 97 SER A CA 1
ATOM 804 C C . SER A 1 97 ? 3.324 -13.656 -0.752 1 96.56 97 SER A C 1
ATOM 806 O O . SER A 1 97 ? 2.654 -12.898 -0.047 1 96.56 97 SER A O 1
ATOM 808 N N . VAL A 1 98 ? 2.834 -14.672 -1.363 1 96.88 98 VAL A N 1
ATOM 809 C CA . VAL A 1 98 ? 1.416 -15 -1.262 1 96.88 98 VAL A CA 1
ATOM 810 C C . VAL A 1 98 ? 1.067 -15.344 0.183 1 96.88 98 VAL A C 1
ATOM 812 O O . VAL A 1 98 ? 0.036 -14.914 0.702 1 96.88 98 VAL A O 1
ATOM 815 N N . VAL A 1 99 ? 1.897 -16.062 0.876 1 97.56 99 VAL A N 1
ATOM 816 C CA . VAL A 1 99 ? 1.693 -16.406 2.283 1 97.56 99 VAL A CA 1
ATOM 817 C C . VAL A 1 99 ? 1.707 -15.125 3.123 1 97.56 99 VAL A C 1
ATOM 819 O O . VAL A 1 99 ? 0.848 -14.938 3.986 1 97.56 99 VAL A O 1
ATOM 822 N N . TYR A 1 100 ? 2.662 -14.32 2.883 1 97.69 100 TYR A N 1
ATOM 823 C CA . TYR A 1 100 ? 2.77 -13.055 3.605 1 97.69 100 TYR A CA 1
ATOM 824 C C . TYR A 1 100 ? 1.511 -12.219 3.424 1 97.69 100 TYR A C 1
ATOM 826 O O . TYR A 1 100 ? 0.949 -11.711 4.398 1 97.69 100 TYR A O 1
ATOM 834 N N . LEU A 1 101 ? 1.08 -12.062 2.17 1 97.12 101 LEU A N 1
ATOM 835 C CA . LEU A 1 101 ? -0.115 -11.281 1.876 1 97.12 101 LEU A CA 1
ATOM 836 C C . LEU A 1 101 ? -1.339 -11.875 2.566 1 97.12 101 LEU A C 1
ATOM 838 O O . LEU A 1 101 ? -2.189 -11.141 3.072 1 97.12 101 LEU A O 1
ATOM 842 N N . SER A 1 102 ? -1.42 -13.141 2.623 1 97.38 102 SER A N 1
ATOM 843 C CA . SER A 1 102 ? -2.523 -13.82 3.295 1 97.38 102 SER A CA 1
ATOM 844 C C . SER A 1 102 ? -2.543 -13.5 4.785 1 97.38 102 SER A C 1
ATOM 846 O O . SER A 1 102 ? -3.613 -13.406 5.391 1 97.38 102 SER A O 1
ATOM 848 N N . GLN A 1 103 ? -1.463 -13.281 5.371 1 97.12 103 GLN A N 1
ATOM 849 C CA . GLN A 1 103 ? -1.335 -13.023 6.805 1 97.12 103 GLN A CA 1
ATOM 850 C C . GLN A 1 103 ? -1.598 -11.562 7.129 1 97.12 103 GLN A C 1
ATOM 852 O O . GLN A 1 103 ? -1.788 -11.195 8.289 1 97.12 103 GLN A O 1
ATOM 857 N N . HIS A 1 104 ? -1.675 -10.727 6.098 1 97.12 104 HIS A N 1
ATOM 858 C CA . HIS A 1 104 ? -1.768 -9.289 6.336 1 97.12 104 HIS A CA 1
ATOM 859 C C . HIS A 1 104 ? -2.992 -8.695 5.648 1 97.12 104 HIS A C 1
ATOM 861 O O . HIS A 1 104 ? -2.99 -7.523 5.273 1 97.12 104 HIS A O 1
ATOM 867 N N . THR A 1 105 ? -4.012 -9.422 5.551 1 96.31 105 THR A N 1
ATOM 868 C CA . THR A 1 105 ? -5.262 -9 4.926 1 96.31 105 THR A CA 1
ATOM 869 C C . THR A 1 105 ? -5.879 -7.836 5.691 1 96.31 105 THR A C 1
ATOM 871 O O . THR A 1 105 ? -6.395 -6.895 5.086 1 96.31 105 THR A O 1
ATOM 874 N N . ASN A 1 106 ? -5.82 -7.898 6.965 1 96.19 106 ASN A N 1
ATOM 875 C CA . ASN A 1 106 ? -6.391 -6.836 7.785 1 96.19 106 ASN A CA 1
ATOM 876 C C . ASN A 1 106 ? -5.641 -5.52 7.598 1 96.19 106 ASN A C 1
ATOM 878 O O . ASN A 1 106 ? -6.258 -4.457 7.492 1 96.19 106 ASN A O 1
ATOM 882 N N . LEU A 1 107 ? -4.363 -5.609 7.629 1 96.88 107 LEU A N 1
ATOM 883 C CA . LEU A 1 107 ? -3.557 -4.414 7.41 1 96.88 107 LEU A CA 1
ATOM 884 C C . LEU A 1 107 ? -3.893 -3.77 6.07 1 96.88 107 LEU A C 1
ATOM 886 O O . LEU A 1 107 ? -4.117 -2.559 5.996 1 96.88 107 LEU A O 1
ATOM 890 N N . ILE A 1 108 ? -3.93 -4.559 5.02 1 97.81 108 ILE A N 1
ATOM 891 C CA . ILE A 1 108 ? -4.25 -4.078 3.682 1 97.81 108 ILE A CA 1
ATOM 892 C C . ILE A 1 108 ? -5.613 -3.385 3.693 1 97.81 108 ILE A C 1
ATOM 894 O O . ILE A 1 108 ? -5.758 -2.283 3.158 1 97.81 108 ILE A O 1
ATOM 898 N N . HIS A 1 109 ? -6.527 -4.004 4.332 1 97.56 109 HIS A N 1
ATOM 899 C CA . HIS A 1 109 ? -7.875 -3.459 4.426 1 97.56 109 HIS A CA 1
ATOM 900 C C . HIS A 1 109 ? -7.879 -2.113 5.145 1 97.56 109 HIS A C 1
ATOM 902 O O . HIS A 1 109 ? -8.516 -1.16 4.684 1 97.56 109 HIS A O 1
ATOM 908 N N . HIS A 1 110 ? -7.219 -1.992 6.188 1 96.75 110 HIS A N 1
ATOM 909 C CA . HIS A 1 110 ? -7.188 -0.755 6.961 1 96.75 110 HIS A CA 1
ATOM 910 C C . HIS A 1 110 ? -6.48 0.357 6.191 1 96.75 110 HIS A C 1
ATOM 912 O O . HIS A 1 110 ? -6.883 1.521 6.266 1 96.75 110 HIS A O 1
ATOM 918 N N . ILE A 1 111 ? -5.383 0.052 5.527 1 97.88 111 ILE A N 1
ATOM 919 C CA . ILE A 1 111 ? -4.719 1.058 4.703 1 97.88 111 ILE A CA 1
ATOM 920 C C . ILE A 1 111 ? -5.668 1.539 3.609 1 97.88 111 ILE A C 1
ATOM 922 O O . ILE A 1 111 ? -5.719 2.732 3.303 1 97.88 111 ILE A O 1
ATOM 926 N N . HIS A 1 112 ? -6.402 0.632 3.074 1 97.75 112 HIS A N 1
ATOM 927 C CA . HIS A 1 112 ? -7.402 0.965 2.062 1 97.75 112 HIS A CA 1
ATOM 928 C C . HIS A 1 112 ? -8.453 1.917 2.621 1 97.75 112 HIS A C 1
ATOM 930 O O . HIS A 1 112 ? -8.781 2.928 1.992 1 97.75 112 HIS A O 1
ATOM 936 N N . LEU A 1 113 ? -8.961 1.622 3.746 1 97.44 113 LEU A N 1
ATOM 937 C CA . LEU A 1 113 ? -9.945 2.479 4.398 1 97.44 113 LEU A CA 1
ATOM 938 C C . LEU A 1 113 ? -9.367 3.861 4.672 1 97.44 113 LEU A C 1
ATOM 940 O O . LEU A 1 113 ? -10.031 4.875 4.449 1 97.44 113 LEU A O 1
ATOM 944 N N . PHE A 1 114 ? -8.211 3.916 5.199 1 97 114 PHE A N 1
ATOM 945 C CA . PHE A 1 114 ? -7.52 5.172 5.469 1 97 114 PHE A CA 1
ATOM 946 C C . PHE A 1 114 ? -7.414 6.016 4.203 1 97 114 PHE A C 1
ATOM 948 O O . PHE A 1 114 ? -7.707 7.215 4.223 1 97 114 PHE A O 1
ATOM 955 N N . CYS A 1 115 ? -6.977 5.406 3.176 1 97.5 115 CYS A N 1
ATOM 956 C CA . CYS A 1 115 ? -6.844 6.102 1.899 1 97.5 115 CYS A CA 1
ATOM 957 C C . CYS A 1 115 ? -8.188 6.637 1.428 1 97.5 115 CYS A C 1
ATOM 959 O O . CYS A 1 115 ? -8.281 7.781 0.973 1 97.5 115 CYS A O 1
ATOM 961 N N . ASN A 1 116 ? -9.203 5.848 1.554 1 96.94 116 ASN A N 1
ATOM 962 C CA . ASN A 1 116 ? -10.555 6.266 1.181 1 96.94 116 ASN A CA 1
ATOM 963 C C . ASN A 1 116 ? -11.008 7.477 1.99 1 96.94 116 ASN A C 1
ATOM 965 O O . ASN A 1 116 ? -11.602 8.406 1.444 1 96.94 116 ASN A O 1
ATOM 969 N N . MET A 1 117 ? -10.766 7.426 3.203 1 95.31 117 MET A N 1
ATOM 970 C CA . MET A 1 117 ? -11.117 8.539 4.082 1 95.31 117 MET A CA 1
ATOM 971 C C . MET A 1 117 ? -10.383 9.812 3.67 1 95.31 117 MET A C 1
ATOM 973 O O . MET A 1 117 ? -10.969 10.891 3.66 1 95.31 117 MET A O 1
ATOM 977 N N . GLN A 1 118 ? -9.117 9.688 3.336 1 96.19 118 GLN A N 1
ATOM 978 C CA . GLN A 1 118 ? -8.336 10.836 2.891 1 96.19 118 GLN A CA 1
ATOM 979 C C . GLN A 1 118 ? -8.906 11.422 1.599 1 96.19 118 GLN A C 1
ATOM 981 O O . GLN A 1 118 ? -9.008 12.641 1.455 1 96.19 118 GLN A O 1
ATOM 986 N N . ILE A 1 119 ? -9.242 10.578 0.723 1 97.44 119 ILE A N 1
ATOM 987 C CA . ILE A 1 119 ? -9.773 11.039 -0.555 1 97.44 119 ILE A CA 1
ATOM 988 C C . ILE A 1 119 ? -11.062 11.82 -0.323 1 97.44 119 ILE A C 1
ATOM 990 O O . ILE A 1 119 ? -11.242 12.906 -0.874 1 97.44 119 ILE A O 1
ATOM 994 N N . ALA A 1 120 ? -11.898 11.312 0.497 1 96.31 120 ALA A N 1
ATOM 995 C CA . ALA A 1 120 ? -13.164 11.969 0.802 1 96.31 120 ALA A CA 1
ATOM 996 C C . ALA A 1 120 ? -12.938 13.32 1.47 1 96.31 120 ALA A C 1
ATOM 998 O O . ALA A 1 120 ? -13.578 14.312 1.122 1 96.31 120 ALA A O 1
ATOM 999 N N . ALA A 1 121 ? -12.07 13.383 2.439 1 95 121 ALA A N 1
ATOM 1000 C CA . ALA A 1 121 ? -11.766 14.617 3.164 1 95 121 ALA A CA 1
ATOM 1001 C C . ALA A 1 121 ? -11.141 15.656 2.238 1 95 121 ALA A C 1
ATOM 1003 O O . ALA A 1 121 ? -11.438 16.8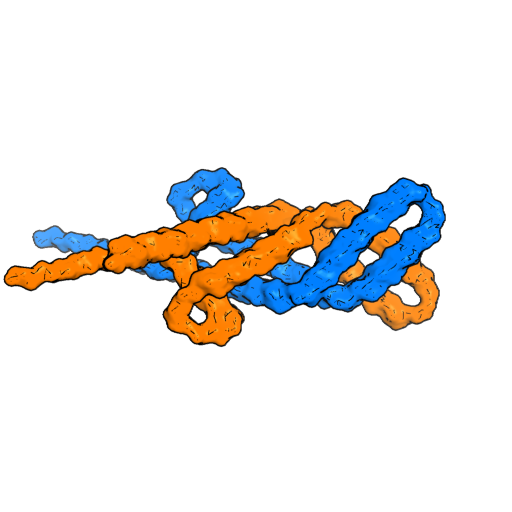44 2.344 1 95 121 ALA A O 1
ATOM 1004 N N . LEU A 1 122 ? -10.305 15.211 1.382 1 96.56 122 LEU A N 1
ATOM 1005 C CA . LEU A 1 122 ? -9.656 16.109 0.433 1 96.56 122 LEU A CA 1
ATOM 1006 C C . LEU A 1 122 ? -10.672 16.703 -0.542 1 96.56 122 LEU A C 1
ATOM 1008 O O . LEU A 1 122 ? -10.617 17.891 -0.861 1 96.56 122 LEU A O 1
ATOM 1012 N N . GLU A 1 123 ? -11.539 15.883 -1.017 1 96.19 123 GLU A N 1
ATOM 1013 C CA . GLU A 1 123 ? -12.594 16.359 -1.901 1 96.19 123 GLU A CA 1
ATOM 1014 C C . GLU A 1 123 ? -13.453 17.406 -1.215 1 96.19 123 GLU A C 1
ATOM 1016 O O . GLU A 1 123 ? -13.812 18.422 -1.824 1 96.19 123 GLU A O 1
ATOM 1021 N N . LYS A 1 124 ? -13.773 17.188 -0.007 1 94.62 124 LYS A N 1
ATOM 1022 C CA . LYS A 1 124 ? -14.539 18.172 0.765 1 94.62 124 LYS A CA 1
ATOM 1023 C C . LYS A 1 124 ? -13.781 19.484 0.889 1 94.62 124 LYS A C 1
ATOM 1025 O O . LYS A 1 124 ? -14.359 20.562 0.717 1 94.62 124 LYS A O 1
ATOM 1030 N N . LEU A 1 125 ? -12.539 19.375 1.202 1 93.62 125 LEU A N 1
ATOM 1031 C CA . LEU A 1 125 ? -11.695 20.562 1.334 1 93.62 125 LEU A CA 1
ATOM 1032 C C . LEU A 1 125 ? -11.656 21.359 0.03 1 93.62 125 LEU A C 1
ATOM 1034 O O . LEU A 1 125 ? -11.789 22.578 0.039 1 93.62 125 LEU A O 1
ATOM 1038 N N . LYS A 1 126 ? -11.516 20.719 -1.037 1 93.25 126 LYS A N 1
ATOM 1039 C CA . LYS A 1 126 ? -11.453 21.375 -2.34 1 93.25 126 LYS A CA 1
ATOM 1040 C C . LYS A 1 126 ? -12.773 22.047 -2.68 1 93.25 126 LYS A C 1
ATOM 1042 O O . LYS A 1 126 ? -12.781 23.156 -3.242 1 93.25 126 LYS A O 1
ATOM 1047 N N . ASN A 1 127 ? -13.82 21.422 -2.369 1 91.44 127 ASN A N 1
ATOM 1048 C CA . ASN A 1 127 ? -15.141 22 -2.611 1 91.44 127 ASN A CA 1
ATOM 1049 C C . ASN A 1 127 ? -15.375 23.234 -1.757 1 91.44 127 ASN A C 1
ATOM 1051 O O . ASN A 1 127 ? -15.977 24.203 -2.219 1 91.44 127 ASN A O 1
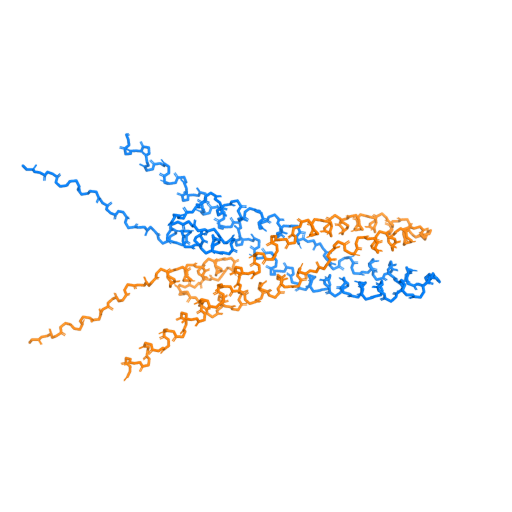ATOM 1055 N N . GLU A 1 128 ? -14.945 23.234 -0.509 1 88.56 128 GLU A N 1
ATOM 1056 C CA . GLU A 1 128 ? -15.07 24.391 0.377 1 88.56 128 GLU A CA 1
ATOM 1057 C C . GLU A 1 128 ? -14.258 25.578 -0.141 1 88.56 128 GLU A C 1
ATOM 1059 O O . GLU A 1 128 ? -14.664 26.734 0.009 1 88.56 128 GLU A O 1
ATOM 1064 N N . LYS A 1 129 ? -13.211 25.266 -0.708 1 84.38 129 LYS A N 1
ATOM 1065 C CA . LYS A 1 129 ? -12.359 26.328 -1.241 1 84.38 129 LYS A CA 1
ATOM 1066 C C . LYS A 1 129 ? -12.984 26.953 -2.484 1 84.38 129 LYS A C 1
ATOM 1068 O O . LYS A 1 129 ? -12.875 28.156 -2.699 1 84.38 129 LYS A O 1
ATOM 1073 N N . VAL A 1 130 ? -13.602 26.156 -3.279 1 82.06 130 VAL A N 1
ATOM 1074 C CA . VAL A 1 130 ? -14.273 26.656 -4.473 1 82.06 130 VAL A CA 1
ATOM 1075 C C . VAL A 1 130 ? -15.461 27.531 -4.074 1 82.06 130 VAL A C 1
ATOM 1077 O O . VAL A 1 130 ? -15.703 28.578 -4.672 1 82.06 130 VAL A O 1
ATOM 1080 N N . GLU A 1 131 ? -16.188 27.172 -3.053 1 81.25 131 GLU A N 1
ATOM 1081 C CA . GLU A 1 131 ? -17.344 27.922 -2.59 1 81.25 131 GLU A CA 1
ATOM 1082 C C . GLU A 1 131 ? -16.953 29.281 -2.029 1 81.25 131 GLU A C 1
ATOM 1084 O O . GLU A 1 131 ? -17.625 30.281 -2.262 1 81.25 131 GLU A O 1
ATOM 1089 N N . ILE A 1 132 ? -15.883 29.328 -1.338 1 75.06 132 ILE A N 1
ATOM 1090 C CA . ILE A 1 132 ? -15.414 30.578 -0.758 1 75.06 132 ILE A CA 1
ATOM 1091 C C . ILE A 1 132 ? -14.984 31.531 -1.871 1 75.06 132 ILE A C 1
ATOM 1093 O O . ILE A 1 132 ? -15.273 32.719 -1.818 1 75.06 132 ILE A O 1
ATOM 1097 N N . GLU A 1 133 ? -14.367 31.047 -2.867 1 75.62 133 GLU A N 1
ATOM 1098 C CA . GLU A 1 133 ? -13.922 31.875 -3.988 1 75.62 133 GLU A CA 1
ATOM 1099 C C . GLU A 1 133 ? -15.109 32.438 -4.773 1 75.62 133 GLU A C 1
ATOM 1101 O O . GLU A 1 133 ? -15.062 33.562 -5.262 1 75.62 133 GLU A O 1
ATOM 1106 N N . GLN A 1 134 ? -16.156 31.688 -4.852 1 78.75 134 GLN A N 1
ATOM 1107 C CA . GLN A 1 134 ? -17.328 32.125 -5.59 1 78.75 134 GLN A CA 1
ATOM 1108 C C . GLN A 1 134 ? -18.109 33.188 -4.809 1 78.75 134 GLN A C 1
ATOM 1110 O O . GLN A 1 134 ? -18.781 34.031 -5.398 1 78.75 134 GLN A O 1
ATOM 1115 N N . THR A 1 135 ? -18.078 33.094 -3.5 1 75.5 135 THR A N 1
ATOM 1116 C CA . THR A 1 135 ? -18.828 34.031 -2.684 1 75.5 135 THR A CA 1
ATOM 1117 C C . THR A 1 135 ? -18.078 35.375 -2.584 1 75.5 135 THR A C 1
ATOM 1119 O O . THR A 1 135 ? -18.672 36.406 -2.348 1 75.5 135 THR A O 1
ATOM 1122 N N . GLU A 1 136 ? -16.812 35.375 -2.744 1 69.06 136 GLU A N 1
ATOM 1123 C CA . GLU A 1 136 ? -16.016 36.594 -2.672 1 69.06 136 GLU A CA 1
ATOM 1124 C C . GLU A 1 136 ? -16.031 37.344 -4.004 1 69.06 136 GLU A C 1
ATOM 1126 O O . GLU A 1 136 ? -15.734 38.531 -4.059 1 69.06 136 GLU A O 1
ATOM 1131 N N . ASP A 1 137 ? -16.328 36.75 -5.055 1 56.66 137 ASP A N 1
ATOM 1132 C CA . ASP A 1 137 ? -16.516 37.469 -6.32 1 56.66 137 ASP A CA 1
ATOM 1133 C C . ASP A 1 137 ? -17.938 38 -6.449 1 56.66 137 ASP A C 1
ATOM 1135 O O . ASP A 1 137 ? -18.906 37.281 -6.156 1 56.66 137 ASP A O 1
ATOM 1139 N N . MET B 1 1 ? 5.84 42.188 41 1 33.5 1 MET B N 1
ATOM 1140 C CA . MET B 1 1 ? 6.289 42.125 39.594 1 33.5 1 MET B CA 1
ATOM 1141 C C . MET B 1 1 ? 6.203 40.688 39.062 1 33.5 1 MET B C 1
ATOM 1143 O O . MET B 1 1 ? 6.988 39.844 39.469 1 33.5 1 MET B O 1
ATOM 1147 N N . ASP B 1 2 ? 4.984 40.062 39.094 1 35.88 2 ASP B N 1
ATOM 1148 C CA . ASP B 1 2 ? 4.48 38.781 38.656 1 35.88 2 ASP B CA 1
ATOM 1149 C C . ASP B 1 2 ? 5.016 38.406 37.25 1 35.88 2 ASP B C 1
ATOM 1151 O O . ASP B 1 2 ? 4.711 39.094 36.281 1 35.88 2 ASP B O 1
ATOM 1155 N N . THR B 1 3 ? 6.359 38.094 37.094 1 37.84 3 THR B N 1
ATOM 1156 C CA . THR B 1 3 ? 6.957 37.625 35.875 1 37.84 3 THR B CA 1
ATOM 1157 C C . THR B 1 3 ? 6.035 36.625 35.188 1 37.84 3 THR B C 1
ATOM 1159 O O . THR B 1 3 ? 5.777 35.531 35.719 1 37.84 3 THR B O 1
ATOM 1162 N N . GLU B 1 4 ? 4.91 37.094 34.625 1 37.25 4 GLU B N 1
ATOM 1163 C CA . GLU B 1 4 ? 4.098 36.281 33.719 1 37.25 4 GLU B CA 1
ATOM 1164 C C . GLU B 1 4 ? 4.961 35.312 32.906 1 37.25 4 GLU B C 1
ATOM 1166 O O . GLU B 1 4 ? 5.906 35.719 32.219 1 37.25 4 GLU B O 1
ATOM 1171 N N . ASN B 1 5 ? 5.297 34.125 33.469 1 37.84 5 ASN B N 1
ATOM 1172 C CA . ASN B 1 5 ? 5.871 33 32.75 1 37.84 5 ASN B CA 1
ATOM 1173 C C . ASN B 1 5 ? 5.426 32.938 31.297 1 37.84 5 ASN B C 1
ATOM 1175 O O . ASN B 1 5 ? 4.25 32.719 31.016 1 37.84 5 ASN B O 1
ATOM 1179 N N . ALA B 1 6 ? 5.812 33.844 30.406 1 39.41 6 ALA B N 1
ATOM 1180 C CA . ALA B 1 6 ? 5.77 33.719 28.953 1 39.41 6 ALA B CA 1
ATOM 1181 C C . ALA B 1 6 ? 5.918 32.25 28.531 1 39.41 6 ALA B C 1
ATOM 1183 O O . ALA B 1 6 ? 7.035 31.766 28.375 1 39.41 6 ALA B O 1
ATOM 1184 N N . LEU B 1 7 ? 5.453 31.25 29.25 1 40.56 7 LEU B N 1
ATOM 1185 C CA . LEU B 1 7 ? 5.324 29.938 28.609 1 40.56 7 LEU B CA 1
ATOM 1186 C C . LEU B 1 7 ? 5.098 30.094 27.109 1 40.56 7 LEU B C 1
ATOM 1188 O O . LEU B 1 7 ? 4.07 30.625 26.688 1 40.56 7 LEU B O 1
ATOM 1192 N N . THR B 1 8 ? 6.059 30.516 26.297 1 41.22 8 THR B N 1
ATOM 1193 C CA . THR B 1 8 ? 6.137 30.531 24.844 1 41.22 8 THR B CA 1
ATOM 1194 C C . THR B 1 8 ? 5.238 29.453 24.25 1 41.22 8 THR B C 1
ATOM 1196 O O . THR B 1 8 ? 5.461 28.25 24.469 1 41.22 8 THR B O 1
ATOM 1199 N N . ASN B 1 9 ? 3.982 29.5 24.297 1 46.47 9 ASN B N 1
ATOM 1200 C CA . ASN B 1 9 ? 3.043 28.719 23.5 1 46.47 9 ASN B CA 1
ATOM 1201 C C . ASN B 1 9 ? 3.658 28.281 22.172 1 46.47 9 ASN B C 1
ATOM 1203 O O . ASN B 1 9 ? 3.703 29.062 21.219 1 46.47 9 ASN B O 1
ATOM 1207 N N . ALA B 1 10 ? 4.785 27.703 22.156 1 52.12 10 ALA B N 1
ATOM 1208 C CA . ALA B 1 10 ? 5.543 27.219 21.016 1 52.12 10 ALA B CA 1
ATOM 1209 C C . ALA B 1 10 ? 4.613 26.766 19.891 1 52.12 10 ALA B C 1
ATOM 1211 O O . ALA B 1 10 ? 3.729 25.922 20.109 1 52.12 10 ALA B O 1
ATOM 1212 N N . LYS B 1 11 ? 4.199 27.578 19.078 1 66.38 11 LYS B N 1
ATOM 1213 C CA . LYS B 1 11 ? 3.445 27.297 17.859 1 66.38 11 LYS B CA 1
ATOM 1214 C C . LYS B 1 11 ? 3.854 25.953 17.25 1 66.38 11 LYS B C 1
ATOM 1216 O O . LYS B 1 11 ? 5.043 25.703 17.047 1 66.38 11 LYS B O 1
ATOM 1221 N N . GLU B 1 12 ? 3.039 24.953 17.359 1 76.12 12 GLU B N 1
ATOM 1222 C CA . GLU B 1 12 ? 3.266 23.656 16.734 1 76.12 12 GLU B CA 1
ATOM 1223 C C . GLU B 1 12 ? 3.756 23.797 15.297 1 76.12 12 GLU B C 1
ATOM 1225 O O . GLU B 1 12 ? 3.225 24.625 14.539 1 76.12 12 GLU B O 1
ATOM 1230 N N . SER B 1 13 ? 4.957 23.219 15.109 1 82.19 13 SER B N 1
ATOM 1231 C CA . SER B 1 13 ? 5.484 23.219 13.742 1 82.19 13 SER B CA 1
ATOM 1232 C C . SER B 1 13 ? 4.52 22.531 12.781 1 82.19 13 SER B C 1
ATOM 1234 O O . SER B 1 13 ? 3.725 21.688 13.195 1 82.19 13 SER B O 1
ATOM 1236 N N . PRO B 1 14 ? 4.5 22.906 11.57 1 82.94 14 PRO B N 1
ATOM 1237 C CA . PRO B 1 14 ? 3.674 22.234 10.562 1 82.94 14 PRO B CA 1
ATOM 1238 C C . PRO B 1 14 ? 3.848 20.719 10.578 1 82.94 14 PRO B C 1
ATOM 1240 O O . PRO B 1 14 ? 2.881 19.984 10.367 1 82.94 14 PRO B O 1
ATOM 1243 N N . ASN B 1 15 ? 5.031 20.297 10.828 1 87.12 15 ASN B N 1
ATOM 1244 C CA . ASN B 1 15 ? 5.32 18.859 10.891 1 87.12 15 ASN B CA 1
ATOM 1245 C C . ASN B 1 15 ? 4.594 18.203 12.055 1 87.12 15 ASN B C 1
ATOM 1247 O O . ASN B 1 15 ? 4.07 17.094 11.914 1 87.12 15 ASN B O 1
ATOM 1251 N N . GLU B 1 16 ? 4.621 18.828 13.133 1 90.31 16 GLU B N 1
ATOM 1252 C CA . GLU B 1 16 ? 3.938 18.297 14.305 1 90.31 16 GLU B CA 1
ATOM 1253 C C . GLU B 1 16 ? 2.43 18.234 14.078 1 90.31 16 GLU B C 1
ATOM 1255 O O . GLU B 1 16 ? 1.796 17.219 14.406 1 90.31 16 GLU B O 1
ATOM 1260 N N . ILE B 1 17 ? 1.905 19.281 13.547 1 89.88 17 ILE B N 1
ATOM 1261 C CA . ILE B 1 17 ? 0.478 19.312 13.25 1 89.88 17 ILE B CA 1
ATOM 1262 C C . ILE B 1 17 ? 0.127 18.188 12.281 1 89.88 17 ILE B C 1
ATOM 1264 O O . ILE B 1 17 ? -0.884 17.5 12.453 1 89.88 17 ILE B O 1
ATOM 1268 N N . PHE B 1 18 ? 0.943 17.984 11.281 1 93.62 18 PHE B N 1
ATOM 1269 C CA . PHE B 1 18 ? 0.754 16.953 10.273 1 93.62 18 PHE B CA 1
ATOM 1270 C C . PHE B 1 18 ? 0.667 15.578 10.93 1 93.62 18 PHE B C 1
ATOM 1272 O O . PHE B 1 18 ? -0.292 14.836 10.703 1 93.62 18 PHE B O 1
ATOM 1279 N N . PHE B 1 19 ? 1.604 15.258 11.766 1 95.44 19 PHE B N 1
ATOM 1280 C CA . PHE B 1 19 ? 1.671 13.914 12.32 1 95.44 19 PHE B CA 1
ATOM 1281 C C . PHE B 1 19 ? 0.59 13.703 13.375 1 95.44 19 PHE B C 1
ATOM 1283 O O . PHE B 1 19 ? 0.063 12.602 13.523 1 95.44 19 PHE B O 1
ATOM 1290 N N . GLU B 1 20 ? 0.277 14.703 14.07 1 92.5 20 GLU B N 1
ATOM 1291 C CA . GLU B 1 20 ? -0.81 14.586 15.039 1 92.5 20 GLU B CA 1
ATOM 1292 C C . GLU B 1 20 ? -2.141 14.32 14.344 1 92.5 20 GLU B C 1
ATOM 1294 O O . GLU B 1 20 ? -2.938 13.5 14.812 1 92.5 20 GLU B O 1
ATOM 1299 N N . GLU B 1 21 ? -2.307 15.008 13.273 1 91.62 21 GLU B N 1
ATOM 1300 C CA . GLU B 1 21 ? -3.521 14.773 12.5 1 91.62 21 GLU B CA 1
ATOM 1301 C C . GLU B 1 21 ? -3.521 13.375 11.875 1 91.62 21 GLU B C 1
ATOM 1303 O O . GLU B 1 21 ? -4.551 12.703 11.859 1 91.62 21 GLU B O 1
ATOM 1308 N N . GLU B 1 22 ? -2.434 12.969 11.344 1 94.12 22 GLU B N 1
ATOM 1309 C CA . GLU B 1 22 ? -2.328 11.625 10.773 1 94.12 22 GLU B CA 1
ATOM 1310 C C . GLU B 1 22 ? -2.627 10.555 11.828 1 94.12 22 GLU B C 1
ATOM 1312 O O . GLU B 1 22 ? -3.338 9.586 11.547 1 94.12 22 GLU B O 1
ATOM 1317 N N . ALA B 1 23 ? -2.107 10.75 12.984 1 94.56 23 ALA B N 1
ATOM 1318 C CA . ALA B 1 23 ? -2.359 9.812 14.07 1 94.56 23 ALA B CA 1
ATOM 1319 C C . ALA B 1 23 ? -3.844 9.75 14.414 1 94.56 23 ALA B C 1
ATOM 1321 O O . ALA B 1 23 ? -4.395 8.664 14.633 1 94.56 23 ALA B O 1
ATOM 1322 N N . ARG B 1 24 ? -4.422 10.859 14.508 1 91.75 24 ARG B N 1
ATOM 1323 C CA . ARG B 1 24 ? -5.852 10.93 14.789 1 91.75 24 ARG B CA 1
ATOM 1324 C C . ARG B 1 24 ? -6.656 10.18 13.734 1 91.75 24 ARG B C 1
ATOM 1326 O O . ARG B 1 24 ? -7.574 9.422 14.062 1 91.75 24 ARG B O 1
ATOM 1333 N N . LEU B 1 25 ? -6.344 10.359 12.477 1 90.75 25 LEU B N 1
ATOM 1334 C CA . LEU B 1 25 ? -7.047 9.711 11.375 1 90.75 25 LEU B CA 1
ATOM 1335 C C . LEU B 1 25 ? -6.891 8.195 11.438 1 90.75 25 LEU B C 1
ATOM 1337 O O . LEU B 1 25 ? -7.855 7.461 11.227 1 90.75 25 LEU B O 1
ATOM 1341 N N . TRP B 1 26 ? -5.75 7.727 11.773 1 93.56 26 TRP B N 1
ATOM 1342 C CA . TRP B 1 26 ? -5.52 6.289 11.891 1 93.56 26 TRP B CA 1
ATOM 1343 C C . TRP B 1 26 ? -6.305 5.711 13.062 1 93.56 26 TRP B C 1
ATOM 1345 O O . TRP B 1 26 ? -6.82 4.594 12.984 1 93.56 26 TRP B O 1
ATOM 1355 N N . ALA B 1 27 ? -6.293 6.461 14.102 1 93 27 ALA B N 1
ATOM 1356 C CA . ALA B 1 27 ? -7.082 6.02 15.25 1 93 27 ALA B CA 1
ATOM 1357 C C . ALA B 1 27 ? -8.555 5.852 14.875 1 93 27 ALA B C 1
ATOM 1359 O O . ALA B 1 27 ? -9.203 4.898 15.297 1 93 27 ALA B O 1
ATOM 1360 N N . GLU B 1 28 ? -9.062 6.664 14.102 1 90.81 28 GLU B N 1
ATOM 1361 C CA . GLU B 1 28 ? -10.438 6.578 13.633 1 90.81 28 GLU B CA 1
ATOM 1362 C C . GLU B 1 28 ? -10.656 5.332 12.773 1 90.81 28 GLU B C 1
ATOM 1364 O O . GLU B 1 28 ? -11.672 4.652 12.906 1 90.81 28 GLU B O 1
ATOM 1369 N N . VAL B 1 29 ? -9.742 5.027 11.93 1 92.94 29 VAL B N 1
ATOM 1370 C CA . VAL B 1 29 ? -9.812 3.869 11.047 1 92.94 29 VAL B CA 1
ATOM 1371 C C . VAL B 1 29 ? -9.898 2.592 11.883 1 92.94 29 VAL B C 1
ATOM 1373 O O . VAL B 1 29 ? -10.648 1.674 11.547 1 92.94 29 VAL B O 1
ATOM 1376 N N . TYR B 1 30 ? -9.141 2.564 12.938 1 91.25 30 TYR B N 1
ATOM 1377 C CA . TYR B 1 30 ? -9.094 1.366 13.766 1 91.25 30 TYR B CA 1
ATOM 1378 C C . TYR B 1 30 ? -10.18 1.4 14.836 1 91.25 30 TYR B C 1
ATOM 1380 O O . TYR B 1 30 ? -10.258 0.5 15.68 1 91.25 30 TYR B O 1
ATOM 1388 N N . GLY B 1 31 ? -10.961 2.457 14.836 1 87 31 GLY B N 1
ATOM 1389 C CA . GLY B 1 31 ? -12.062 2.559 15.773 1 87 31 GLY B CA 1
ATOM 1390 C C . GLY B 1 31 ? -11.609 2.875 17.188 1 87 31 GLY B C 1
ATOM 1391 O O . GLY B 1 31 ? -12.289 2.516 18.156 1 87 31 GLY B O 1
ATOM 1392 N N . LYS B 1 32 ? -10.453 3.391 17.281 1 83 32 LYS B N 1
ATOM 1393 C CA . LYS B 1 32 ? -9.961 3.781 18.609 1 83 32 LYS B CA 1
ATOM 1394 C C . LYS B 1 32 ? -10.406 5.195 18.969 1 83 32 LYS B C 1
ATOM 1396 O O . LYS B 1 32 ? -10.312 6.109 18.141 1 83 32 LYS B O 1
ATOM 1401 N N . GLN B 1 33 ? -11.094 5.238 20.062 1 75.06 33 GLN B N 1
ATOM 1402 C CA . GLN B 1 33 ? -11.469 6.559 20.547 1 75.06 33 GLN B CA 1
ATOM 1403 C C . GLN B 1 33 ? -10.398 7.137 21.469 1 75.06 33 GLN B C 1
ATOM 1405 O O . GLN B 1 33 ? -9.977 6.48 22.422 1 75.06 33 GLN B O 1
ATOM 1410 N N . SER B 1 34 ? -9.539 7.891 20.906 1 70.69 34 SER B N 1
ATOM 1411 C CA . SER B 1 34 ? -8.578 8.562 21.781 1 70.69 34 SER B CA 1
ATOM 1412 C C . SER B 1 34 ? -8.531 10.062 21.5 1 70.69 34 SER B C 1
ATOM 1414 O O . SER B 1 34 ? -8.609 10.484 20.344 1 70.69 34 SER B O 1
ATOM 1416 N N . ASP B 1 35 ? -8.492 10.766 22.562 1 73.19 35 ASP B N 1
ATOM 1417 C CA . ASP B 1 35 ? -8.453 12.219 22.438 1 73.19 35 ASP B CA 1
ATOM 1418 C C . ASP B 1 35 ? -7.039 12.711 22.141 1 73.19 35 ASP B C 1
ATOM 1420 O O . ASP B 1 35 ? -6.855 13.836 21.656 1 73.19 35 ASP B O 1
ATOM 1424 N N . LYS B 1 36 ? -6.012 11.922 22.406 1 83.5 36 LYS B N 1
ATOM 1425 C CA . LYS B 1 36 ? -4.645 12.391 22.188 1 83.5 36 L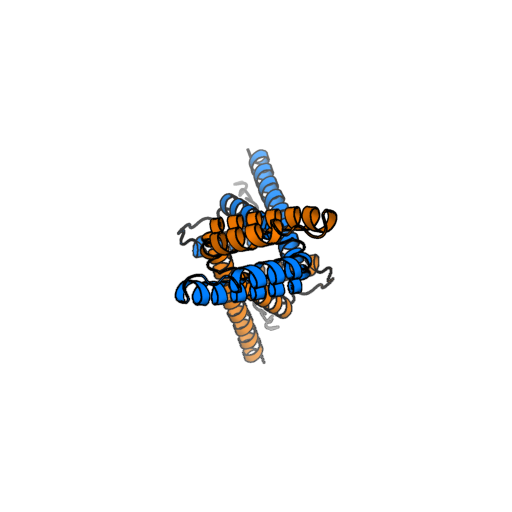YS B CA 1
ATOM 1426 C C . LYS B 1 36 ? -3.977 11.625 21.047 1 83.5 36 LYS B C 1
ATOM 1428 O O . LYS B 1 36 ? -4.09 10.398 20.969 1 83.5 36 LYS B O 1
ATOM 1433 N N . PRO B 1 37 ? -3.332 12.43 20.266 1 87.31 37 PRO B N 1
ATOM 1434 C CA . PRO B 1 37 ? -2.602 11.758 19.188 1 87.31 37 PRO B CA 1
ATOM 1435 C C . PRO B 1 37 ? -1.54 10.789 19.703 1 87.31 37 PRO B C 1
ATOM 1437 O O . PRO B 1 37 ? -0.773 11.141 20.609 1 87.31 37 PRO B O 1
ATOM 1440 N N . ASP B 1 38 ? -1.544 9.586 19.234 1 92.38 38 ASP B N 1
ATOM 1441 C CA . ASP B 1 38 ? -0.592 8.539 19.625 1 92.38 38 ASP B CA 1
ATOM 1442 C C . ASP B 1 38 ? 0.488 8.375 18.547 1 92.38 38 ASP B C 1
ATOM 1444 O O . ASP B 1 38 ? 0.348 7.551 17.641 1 92.38 38 ASP B O 1
ATOM 1448 N N . LEU B 1 39 ? 1.57 9.023 18.734 1 94.38 39 LEU B N 1
ATOM 1449 C CA . LEU B 1 39 ? 2.629 9.039 17.734 1 9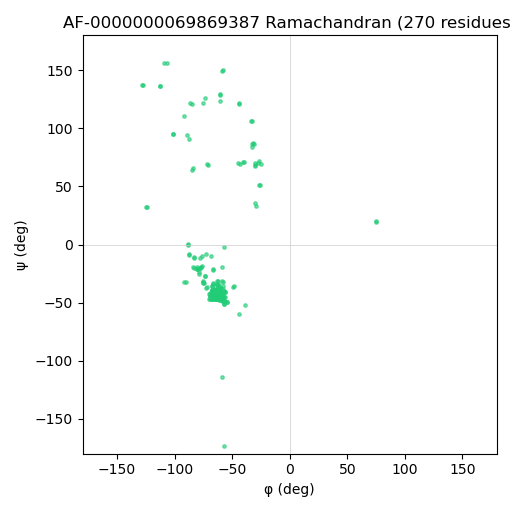4.38 39 LEU B CA 1
ATOM 1450 C C . LEU B 1 39 ? 3.361 7.699 17.703 1 94.38 39 LEU B C 1
ATOM 1452 O O . LEU B 1 39 ? 3.891 7.301 16.656 1 94.38 39 LEU B O 1
ATOM 1456 N N . GLU B 1 40 ? 3.367 6.992 18.828 1 94.19 40 GLU B N 1
ATOM 1457 C CA . GLU B 1 40 ? 3.992 5.672 18.875 1 94.19 40 GLU B CA 1
ATOM 1458 C C . GLU B 1 40 ? 3.211 4.668 18.031 1 94.19 40 GLU B C 1
ATOM 1460 O O . GLU B 1 40 ? 3.801 3.896 17.266 1 94.19 40 GLU B O 1
ATOM 1465 N N . SER B 1 41 ? 1.899 4.723 18.266 1 94.56 41 SER B N 1
ATOM 1466 C CA . SER B 1 41 ? 1.046 3.844 17.484 1 94.56 41 SER B CA 1
ATOM 1467 C C . SER B 1 41 ? 1.133 4.176 15.992 1 94.56 41 SER B C 1
ATOM 1469 O O . SER B 1 41 ? 1.122 3.279 15.148 1 94.56 41 SER B O 1
ATOM 1471 N N . LEU B 1 42 ? 1.205 5.434 15.672 1 96.56 42 LEU B N 1
ATOM 1472 C CA . LEU B 1 42 ? 1.366 5.855 14.289 1 96.56 42 LEU B CA 1
ATOM 1473 C C . LEU B 1 42 ? 2.66 5.301 13.695 1 96.56 42 LEU B C 1
ATOM 1475 O O . LEU B 1 42 ? 2.662 4.777 12.578 1 96.56 42 LEU B O 1
ATOM 1479 N N . GLN B 1 43 ? 3.73 5.34 14.398 1 97.19 43 GLN B N 1
ATOM 1480 C CA . GLN B 1 43 ? 5.02 4.848 13.922 1 97.19 43 GLN B CA 1
ATOM 1481 C C . GLN B 1 43 ? 4.965 3.352 13.641 1 97.19 43 GLN B C 1
ATOM 1483 O O . GLN B 1 43 ? 5.457 2.893 12.602 1 97.19 43 GLN B O 1
ATOM 1488 N N . ARG B 1 44 ? 4.387 2.629 14.547 1 96.88 44 ARG B N 1
ATOM 1489 C CA . ARG B 1 44 ? 4.254 1.188 14.367 1 96.88 44 ARG B CA 1
ATOM 1490 C C . ARG B 1 44 ? 3.453 0.866 13.109 1 96.88 44 ARG B C 1
ATOM 1492 O O . ARG B 1 44 ? 3.812 -0.037 12.352 1 96.88 44 ARG B O 1
ATOM 1499 N N . MET B 1 45 ? 2.369 1.614 12.961 1 96.56 45 MET B N 1
ATOM 1500 C CA . MET B 1 45 ? 1.548 1.427 11.773 1 96.56 45 MET B CA 1
ATOM 1501 C C . MET B 1 45 ? 2.348 1.718 10.508 1 96.56 45 MET B C 1
ATOM 1503 O O . MET B 1 45 ? 2.322 0.933 9.555 1 96.56 45 MET B O 1
ATOM 1507 N N . LEU B 1 46 ? 3.076 2.777 10.43 1 97.88 46 LEU B N 1
ATOM 1508 C CA . LEU B 1 46 ? 3.887 3.152 9.273 1 97.88 46 LEU B CA 1
ATOM 1509 C C . LEU B 1 46 ? 4.957 2.104 9 1 97.88 46 LEU B C 1
ATOM 1511 O O . LEU B 1 46 ? 5.242 1.787 7.844 1 97.88 46 LEU B O 1
ATOM 1515 N N . GLU B 1 47 ? 5.488 1.506 10.031 1 98.12 47 GLU B N 1
ATOM 1516 C CA . GLU B 1 47 ? 6.496 0.46 9.883 1 98.12 47 GLU B CA 1
ATOM 1517 C C . GLU B 1 47 ? 5.891 -0.809 9.289 1 98.12 47 GLU B C 1
ATOM 1519 O O . GLU B 1 47 ? 6.496 -1.452 8.43 1 98.12 47 GLU B O 1
ATOM 1524 N N . ASN B 1 48 ? 4.766 -1.136 9.797 1 97.38 48 ASN B N 1
ATOM 1525 C CA . ASN B 1 48 ? 4.074 -2.287 9.234 1 97.38 48 ASN B CA 1
ATOM 1526 C C . ASN B 1 48 ? 3.738 -2.072 7.758 1 97.38 48 ASN B C 1
ATOM 1528 O O . ASN B 1 48 ? 3.92 -2.971 6.938 1 97.38 48 ASN B O 1
ATOM 1532 N N . MET B 1 49 ? 3.232 -0.891 7.469 1 97.44 49 MET B N 1
ATOM 1533 C CA . MET B 1 49 ? 2.932 -0.54 6.086 1 97.44 49 MET B CA 1
ATOM 1534 C C . MET B 1 49 ? 4.191 -0.588 5.227 1 97.44 49 MET B C 1
ATOM 1536 O O . MET B 1 49 ? 4.164 -1.092 4.102 1 97.44 49 MET B O 1
ATOM 1540 N N . ASN B 1 50 ? 5.23 -0.109 5.758 1 97.5 50 ASN B N 1
ATOM 1541 C CA . ASN B 1 50 ? 6.5 -0.106 5.043 1 97.5 50 ASN B CA 1
ATOM 1542 C C . ASN B 1 50 ? 6.969 -1.524 4.727 1 97.5 50 ASN B C 1
ATOM 1544 O O . ASN B 1 50 ? 7.453 -1.793 3.627 1 97.5 50 ASN B O 1
ATOM 1548 N N . HIS B 1 51 ? 6.848 -2.375 5.656 1 97.31 51 HIS B N 1
ATOM 1549 C CA . HIS B 1 51 ? 7.215 -3.771 5.445 1 97.31 51 HIS B CA 1
ATOM 1550 C C . HIS B 1 51 ? 6.348 -4.41 4.363 1 97.31 51 HIS B C 1
ATOM 1552 O O . HIS B 1 51 ? 6.844 -5.18 3.539 1 97.31 51 HIS B O 1
ATOM 1558 N N . LEU B 1 52 ? 5.102 -4.113 4.41 1 97.75 52 LEU B N 1
ATOM 1559 C CA . LEU B 1 52 ? 4.191 -4.59 3.373 1 97.75 52 LEU B CA 1
ATOM 1560 C C . LEU B 1 52 ? 4.625 -4.098 1.997 1 97.75 52 LEU B C 1
ATOM 1562 O O . LEU B 1 52 ? 4.734 -4.891 1.057 1 97.75 52 LEU B O 1
ATOM 1566 N N . LEU B 1 53 ? 4.934 -2.842 1.894 1 97.62 53 LEU B N 1
ATOM 1567 C CA . LEU B 1 53 ? 5.328 -2.248 0.621 1 97.62 53 LEU B CA 1
ATOM 1568 C C . LEU B 1 53 ? 6.637 -2.852 0.122 1 97.62 53 LEU B C 1
ATOM 1570 O O . LEU B 1 53 ? 6.781 -3.137 -1.069 1 97.62 53 LEU B O 1
ATOM 1574 N N . LEU B 1 54 ? 7.535 -3.072 1.01 1 96.19 54 LEU B N 1
ATOM 1575 C CA . LEU B 1 54 ? 8.797 -3.717 0.66 1 96.19 54 LEU B CA 1
ATOM 1576 C C . LEU B 1 54 ? 8.555 -5.109 0.089 1 96.19 54 LEU B C 1
ATOM 1578 O O . LEU B 1 54 ? 9.195 -5.504 -0.89 1 96.19 54 LEU B O 1
ATOM 1582 N N . SER B 1 55 ? 7.664 -5.785 0.69 1 94.5 55 SER B N 1
ATOM 1583 C CA . SER B 1 55 ? 7.34 -7.137 0.247 1 94.5 55 SER B CA 1
ATOM 1584 C C . SER B 1 55 ? 6.691 -7.125 -1.133 1 94.5 55 SER B C 1
ATOM 1586 O O . SER B 1 55 ? 6.672 -8.141 -1.825 1 94.5 55 SER B O 1
ATOM 1588 N N . LEU B 1 56 ? 6.137 -6.027 -1.547 1 96.94 56 LEU B N 1
ATOM 1589 C CA . LEU B 1 56 ? 5.488 -5.902 -2.848 1 96.94 56 LEU B CA 1
ATOM 1590 C C . LEU B 1 56 ? 6.492 -5.5 -3.92 1 96.94 56 LEU B C 1
ATOM 1592 O O . LEU B 1 56 ? 6.176 -5.52 -5.113 1 96.94 56 LEU B O 1
ATOM 1596 N N . GLU B 1 57 ? 7.668 -5.152 -3.541 1 95.5 57 GLU B N 1
ATOM 1597 C CA . GLU B 1 57 ? 8.703 -4.805 -4.512 1 95.5 57 GLU B CA 1
ATOM 1598 C C . GLU B 1 57 ? 9.414 -6.047 -5.031 1 95.5 57 GLU B C 1
ATOM 1600 O O . GLU B 1 57 ? 10.625 -6.195 -4.855 1 95.5 57 GLU B O 1
ATOM 1605 N N . LEU B 1 58 ? 8.68 -6.895 -5.762 1 94.31 58 LEU B N 1
ATOM 1606 C CA . LEU B 1 58 ? 9.18 -8.125 -6.359 1 94.31 58 LEU B CA 1
ATOM 1607 C C . LEU B 1 58 ? 9.281 -7.996 -7.875 1 94.31 58 LEU B C 1
ATOM 1609 O O . LEU B 1 58 ? 8.625 -7.141 -8.477 1 94.31 58 LEU B O 1
ATOM 1613 N N . PRO B 1 59 ? 10.172 -8.828 -8.477 1 95 59 PRO B N 1
ATOM 1614 C CA . PRO B 1 59 ? 10.195 -8.852 -9.938 1 95 59 PRO B CA 1
ATOM 1615 C C . PRO B 1 59 ? 8.961 -9.523 -10.539 1 95 59 PRO B C 1
ATOM 1617 O O . PRO B 1 59 ? 9.078 -10.562 -11.188 1 95 59 PRO B O 1
ATOM 1620 N N . TRP B 1 60 ? 7.836 -8.969 -10.445 1 96.56 60 TRP B N 1
ATOM 1621 C CA . TRP B 1 60 ? 6.539 -9.539 -10.781 1 96.56 60 TRP B CA 1
ATOM 1622 C C . TRP B 1 60 ? 6.508 -10.008 -12.234 1 96.56 60 TRP B C 1
ATOM 1624 O O . TRP B 1 60 ? 5.93 -11.047 -12.547 1 96.56 60 TRP B O 1
ATOM 1634 N N . ALA B 1 61 ? 7.074 -9.258 -13.086 1 96.88 61 ALA B N 1
ATOM 1635 C CA . ALA B 1 61 ? 7.09 -9.586 -14.508 1 96.88 61 ALA B CA 1
ATOM 1636 C C . ALA B 1 61 ? 7.734 -10.945 -14.758 1 96.88 61 ALA B C 1
ATOM 1638 O O . ALA B 1 61 ? 7.324 -11.68 -15.656 1 96.88 61 ALA B O 1
ATOM 1639 N N . ARG B 1 62 ? 8.656 -11.336 -13.992 1 95.69 62 ARG B N 1
ATOM 1640 C CA . ARG B 1 62 ? 9.406 -12.578 -14.18 1 95.69 62 ARG B CA 1
ATOM 1641 C C . ARG B 1 62 ? 8.586 -13.789 -13.742 1 95.69 62 ARG B C 1
ATOM 1643 O O . ARG B 1 62 ? 8.906 -14.922 -14.109 1 95.69 62 ARG B O 1
ATOM 1650 N N . PHE B 1 63 ? 7.555 -13.586 -12.938 1 95.56 63 PHE B N 1
ATOM 1651 C CA . PHE B 1 63 ? 6.715 -14.68 -12.469 1 95.56 63 PHE B CA 1
ATOM 1652 C C . PHE B 1 63 ? 5.711 -15.094 -13.531 1 95.56 63 PHE B C 1
ATOM 1654 O O . PHE B 1 63 ? 5.188 -16.219 -13.5 1 95.56 63 PHE B O 1
ATOM 1661 N N . ILE B 1 64 ? 5.406 -14.281 -14.477 1 96.56 64 ILE B N 1
ATOM 1662 C CA . ILE B 1 64 ? 4.277 -14.438 -15.383 1 96.56 64 ILE B CA 1
ATOM 1663 C C . ILE B 1 64 ? 4.469 -15.695 -16.234 1 96.56 64 ILE B C 1
ATOM 1665 O O . ILE B 1 64 ? 3.602 -16.562 -16.266 1 96.56 64 ILE B O 1
ATOM 1669 N N . PRO B 1 65 ? 5.641 -15.93 -16.828 1 94.69 65 PRO B N 1
ATOM 1670 C CA . PRO B 1 65 ? 5.793 -17.141 -17.641 1 94.69 65 PRO B CA 1
ATOM 1671 C C . PRO B 1 65 ? 5.754 -18.422 -16.797 1 94.69 65 PRO B C 1
ATOM 1673 O O . PRO B 1 65 ? 5.227 -19.438 -17.25 1 94.69 65 PRO B O 1
ATOM 1676 N N . ILE B 1 66 ? 6.277 -18.391 -15.625 1 93.56 66 ILE B N 1
ATOM 1677 C CA . ILE B 1 66 ? 6.301 -19.562 -14.75 1 93.56 66 ILE B CA 1
ATOM 1678 C C . ILE B 1 66 ? 4.879 -19.906 -14.305 1 93.56 66 ILE B C 1
ATOM 1680 O O . ILE B 1 66 ? 4.473 -21.062 -14.336 1 93.56 66 ILE B O 1
ATOM 1684 N N . LEU B 1 67 ? 4.133 -18.922 -13.984 1 95.5 67 LEU B N 1
ATOM 1685 C CA . LEU B 1 67 ? 2.748 -19.109 -13.57 1 95.5 67 LEU B CA 1
ATOM 1686 C C . LEU B 1 67 ? 1.909 -19.672 -14.719 1 95.5 67 LEU B C 1
ATOM 1688 O O . LEU B 1 67 ? 1.147 -20.609 -14.523 1 95.5 67 LEU B O 1
ATOM 1692 N N . TYR B 1 68 ? 2.092 -19.078 -15.82 1 94.44 68 TYR B N 1
ATOM 1693 C CA . TYR B 1 68 ? 1.329 -19.516 -16.984 1 94.44 68 TYR B CA 1
ATOM 1694 C C . TYR B 1 68 ? 1.593 -20.984 -17.281 1 94.44 68 TYR B C 1
ATOM 1696 O O . TYR B 1 68 ? 0.656 -21.766 -17.438 1 94.44 68 TYR B O 1
ATOM 1704 N N . ARG B 1 69 ? 2.805 -21.375 -17.312 1 92.12 69 ARG B N 1
ATOM 1705 C CA . ARG B 1 69 ? 3.18 -22.75 -17.641 1 92.12 69 ARG B CA 1
ATOM 1706 C C . ARG B 1 69 ? 2.713 -23.719 -16.547 1 92.12 69 ARG B C 1
ATOM 1708 O O . ARG B 1 69 ? 2.184 -24.797 -16.844 1 92.12 69 ARG B O 1
ATOM 1715 N N . SER B 1 70 ? 2.957 -23.344 -15.336 1 93 70 SER B N 1
ATOM 1716 C CA . SER B 1 70 ? 2.57 -24.219 -14.227 1 93 70 SER B CA 1
ATOM 1717 C C . SER B 1 70 ? 1.062 -24.438 -14.195 1 93 70 SER B C 1
ATOM 1719 O O . SER B 1 70 ? 0.594 -25.562 -14.008 1 93 70 SER B O 1
ATOM 1721 N N . PHE B 1 71 ? 0.298 -23.422 -14.422 1 92.88 71 PHE B N 1
ATOM 1722 C CA . PHE B 1 71 ? -1.156 -23.531 -14.414 1 92.88 71 PHE B CA 1
ATOM 1723 C C . PHE B 1 71 ? -1.643 -24.344 -15.602 1 92.88 71 PHE B C 1
ATOM 1725 O O . PHE B 1 71 ? -2.578 -25.141 -15.477 1 92.88 71 PHE B O 1
ATOM 1732 N N . ALA B 1 72 ? -1.03 -24.078 -16.75 1 90.62 72 ALA B N 1
ATOM 1733 C CA . ALA B 1 72 ? -1.404 -24.844 -17.938 1 90.62 72 ALA B CA 1
ATOM 1734 C C . ALA B 1 72 ? -1.234 -26.344 -17.688 1 90.62 72 ALA B C 1
ATOM 1736 O O . ALA B 1 72 ? -2.084 -27.141 -18.094 1 90.62 72 ALA B O 1
ATOM 1737 N N . LEU B 1 73 ? -0.202 -26.75 -17.047 1 88.75 73 LEU B N 1
ATOM 1738 C CA . LEU B 1 73 ? 0.063 -28.141 -16.719 1 88.75 73 LEU B CA 1
ATOM 1739 C C . LEU B 1 73 ? -0.947 -28.672 -15.711 1 88.75 73 LEU B C 1
ATOM 1741 O O . LEU B 1 73 ? -1.461 -29.781 -15.859 1 88.75 73 LEU B O 1
ATOM 1745 N N . TYR B 1 74 ? -1.196 -27.844 -14.727 1 88.44 74 TYR B N 1
ATOM 1746 C CA . TYR B 1 74 ? -2.117 -28.219 -13.656 1 88.44 74 TYR B CA 1
ATOM 1747 C C . TYR B 1 74 ? -3.527 -28.422 -14.195 1 88.44 74 TYR B C 1
ATOM 1749 O O . TYR B 1 74 ? -4.215 -29.375 -13.82 1 88.44 74 TYR B O 1
ATOM 1757 N N . MET B 1 75 ? -3.977 -27.609 -15.062 1 87.19 75 MET B N 1
ATOM 1758 C CA . MET B 1 75 ? -5.352 -27.609 -15.547 1 87.19 75 MET B CA 1
ATOM 1759 C C . MET B 1 75 ? -5.566 -28.734 -16.562 1 87.19 75 MET B C 1
ATOM 1761 O O . MET B 1 75 ? -6.707 -29.078 -16.875 1 87.19 75 MET B O 1
ATOM 1765 N N . ARG B 1 76 ? -4.59 -29.281 -17.172 1 84.06 76 ARG B N 1
ATOM 1766 C CA . ARG B 1 76 ? -4.691 -30.391 -18.109 1 84.06 76 ARG B CA 1
ATOM 1767 C C . ARG B 1 76 ? -4.922 -31.703 -17.375 1 84.06 76 ARG B C 1
ATOM 1769 O O . ARG B 1 76 ? -5.266 -32.719 -18 1 84.06 76 ARG B O 1
ATOM 1776 N N . ARG B 1 77 ? -4.805 -31.672 -16.141 1 76.25 77 ARG B N 1
ATOM 1777 C CA . ARG B 1 77 ? -4.957 -32.938 -15.414 1 76.25 77 ARG B CA 1
ATOM 1778 C C . ARG B 1 77 ? -6.422 -33.344 -15.328 1 76.25 77 ARG B C 1
ATOM 1780 O O . ARG B 1 77 ? -7.285 -32.5 -15.023 1 76.25 77 ARG B O 1
ATOM 1787 N N . PRO B 1 78 ? -6.816 -34.531 -15.828 1 63.22 78 PRO B N 1
ATOM 1788 C CA . PRO B 1 78 ? -8.18 -35.031 -16 1 63.22 78 PRO B CA 1
ATOM 1789 C C . PRO B 1 78 ? -8.953 -35.094 -14.688 1 63.22 78 PRO B C 1
ATOM 1791 O O . PRO B 1 78 ? -10.172 -35.281 -14.695 1 63.22 78 PRO B O 1
ATOM 1794 N N . ASP B 1 79 ? -8.359 -35.094 -13.617 1 60.59 79 ASP B N 1
ATOM 1795 C CA . ASP B 1 79 ? -9.148 -35.656 -12.516 1 60.59 79 ASP B CA 1
ATOM 1796 C C . ASP B 1 79 ? -10.445 -34.875 -12.328 1 60.59 79 ASP B C 1
ATOM 1798 O O . ASP B 1 79 ? -11.523 -35.438 -12.242 1 60.59 79 ASP B O 1
ATOM 1802 N N . GLU B 1 80 ? -10.742 -34.125 -11.219 1 58.72 80 GLU B N 1
ATOM 1803 C CA . GLU B 1 80 ? -12.078 -33.75 -10.734 1 58.72 80 GLU B CA 1
ATOM 1804 C C . GLU B 1 80 ? -12.523 -32.406 -11.297 1 58.72 80 GLU B C 1
ATOM 1806 O O . GLU B 1 80 ? -11.844 -31.406 -11.125 1 58.72 80 GLU B O 1
ATOM 1811 N N . ASN B 1 81 ? -13.555 -32.406 -12.219 1 59.81 81 ASN B N 1
ATOM 1812 C CA . ASN B 1 81 ? -14.156 -31.328 -12.992 1 59.81 81 ASN B CA 1
ATOM 1813 C C . ASN B 1 81 ? -14.383 -30.094 -12.141 1 59.81 81 ASN B C 1
ATOM 1815 O O . ASN B 1 81 ? -14.039 -28.984 -12.555 1 59.81 81 ASN B O 1
ATOM 1819 N N . THR B 1 82 ? -15.211 -30.297 -11.047 1 57 82 THR B N 1
ATOM 1820 C CA . THR B 1 82 ? -15.625 -29.156 -10.242 1 57 82 THR B CA 1
ATOM 1821 C C . THR B 1 82 ? -14.406 -28.422 -9.688 1 57 82 THR B C 1
ATOM 1823 O O . THR B 1 82 ? -14.352 -27.188 -9.719 1 57 82 THR B O 1
ATOM 1826 N N . ASN B 1 83 ? -13.328 -29.156 -9.328 1 65 83 ASN B N 1
ATOM 1827 C CA . ASN B 1 83 ? -12.117 -28.578 -8.75 1 65 83 ASN B CA 1
ATOM 1828 C C . ASN B 1 83 ? -11.305 -27.828 -9.797 1 65 83 ASN B C 1
ATOM 1830 O O . ASN B 1 83 ? -10.695 -26.797 -9.492 1 65 83 ASN B O 1
ATOM 1834 N N . ASN B 1 84 ? -11.836 -28.062 -11.008 1 78.06 84 ASN B N 1
ATOM 1835 C CA . ASN B 1 84 ? -11.07 -27.438 -12.086 1 78.06 84 ASN B CA 1
ATOM 1836 C C . ASN B 1 84 ? -11.594 -26.047 -12.406 1 78.06 84 ASN B C 1
ATOM 1838 O O . ASN B 1 84 ? -10.805 -25.125 -12.664 1 78.06 84 ASN B O 1
ATOM 1842 N N . ARG B 1 85 ? -12.938 -25.953 -12.203 1 83.56 85 ARG B N 1
ATOM 1843 C CA . ARG B 1 85 ? -13.492 -24.641 -12.508 1 83.56 85 ARG B CA 1
ATOM 1844 C C . ARG B 1 85 ? -13.023 -23.594 -11.5 1 83.56 85 ARG B C 1
ATOM 1846 O O . ARG B 1 85 ? -12.625 -22.484 -11.875 1 83.56 85 ARG B O 1
ATOM 1853 N N . LYS B 1 86 ? -13.125 -23.984 -10.289 1 87.69 86 LYS B N 1
ATOM 1854 C CA . LYS B 1 86 ? -12.68 -23.078 -9.234 1 87.69 86 LYS B CA 1
ATOM 1855 C C . LYS B 1 86 ? -11.188 -22.766 -9.367 1 87.69 86 LYS B C 1
ATOM 1857 O O . LYS B 1 86 ? -10.766 -21.625 -9.203 1 87.69 86 LYS B O 1
ATOM 1862 N N . ALA B 1 87 ? -10.5 -23.75 -9.648 1 90.06 87 ALA B N 1
ATOM 1863 C CA . ALA B 1 87 ? -9.055 -23.594 -9.844 1 90.06 87 ALA B CA 1
ATOM 1864 C C . ALA B 1 87 ? -8.766 -22.672 -11.023 1 90.06 87 ALA B C 1
ATOM 1866 O O . ALA B 1 87 ? -7.859 -21.828 -10.953 1 90.06 87 ALA B O 1
ATOM 1867 N N . TYR B 1 88 ? -9.602 -22.812 -12.023 1 91.56 88 TYR B N 1
ATOM 1868 C CA . TYR B 1 88 ? -9.445 -21.953 -13.195 1 91.56 88 TYR B CA 1
ATOM 1869 C C . TYR B 1 88 ? -9.703 -20.5 -12.844 1 91.56 88 TYR B C 1
ATOM 1871 O O . TYR B 1 88 ? -8.922 -19.609 -13.219 1 91.56 88 TYR B O 1
ATOM 1879 N N . GLN B 1 89 ? -10.727 -20.297 -12.148 1 93.88 89 GLN B N 1
ATOM 1880 C CA . GLN B 1 89 ? -11.094 -18.938 -11.758 1 93.88 89 GLN B CA 1
ATOM 1881 C C . GLN B 1 89 ? -10.023 -18.312 -10.867 1 93.88 89 GLN B C 1
ATOM 1883 O O . GLN B 1 89 ? -9.641 -17.172 -11.07 1 93.88 89 GLN B O 1
ATOM 1888 N N . LEU B 1 90 ? -9.547 -19.047 -9.93 1 94.75 90 LEU B N 1
ATOM 1889 C CA . LEU B 1 90 ? -8.523 -18.547 -9.016 1 94.75 90 LEU B CA 1
ATOM 1890 C C . LEU B 1 90 ? -7.215 -18.281 -9.75 1 94.75 90 LEU B C 1
ATOM 1892 O O . LEU B 1 90 ? -6.547 -17.281 -9.492 1 94.75 90 LEU B O 1
ATOM 1896 N N . SER B 1 91 ? -6.914 -19.156 -10.68 1 94.62 91 SER B N 1
ATOM 1897 C CA . SER B 1 91 ? -5.699 -18.969 -11.469 1 94.62 91 SER B CA 1
ATOM 1898 C C . SER B 1 91 ? -5.77 -17.688 -12.305 1 94.62 91 SER B C 1
ATOM 1900 O O . SER B 1 91 ? -4.801 -16.938 -12.375 1 94.62 91 SER B O 1
ATOM 1902 N N . ALA B 1 92 ? -6.914 -17.453 -12.867 1 95.31 92 ALA B N 1
ATOM 1903 C CA . ALA B 1 92 ? -7.102 -16.25 -13.664 1 95.31 92 ALA B CA 1
ATOM 1904 C C . ALA B 1 92 ? -6.98 -14.992 -12.797 1 95.31 92 ALA B C 1
ATOM 1906 O O . ALA B 1 92 ? -6.336 -14.023 -13.188 1 95.31 92 ALA B O 1
ATOM 1907 N N . GLN B 1 93 ? -7.609 -15.023 -11.656 1 96.31 93 GLN B N 1
ATOM 1908 C CA . GLN B 1 93 ? -7.555 -13.906 -10.727 1 96.31 93 GLN B CA 1
ATOM 1909 C C . GLN B 1 93 ? -6.121 -13.617 -10.297 1 96.31 93 GLN B C 1
ATOM 1911 O O . GLN B 1 93 ? -5.703 -12.461 -10.25 1 96.31 93 GLN B O 1
ATOM 1916 N N . LEU B 1 94 ? -5.367 -14.641 -10 1 96.5 94 LEU B N 1
ATOM 1917 C CA . LEU B 1 94 ? -3.979 -14.477 -9.594 1 96.5 94 LEU B CA 1
ATOM 1918 C C . LEU B 1 94 ? -3.139 -13.906 -10.734 1 96.5 94 LE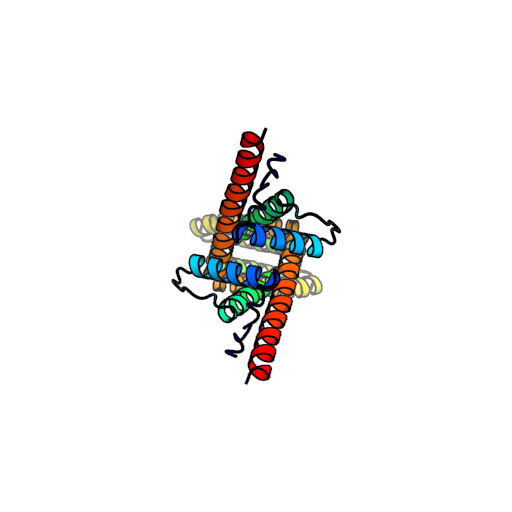U B C 1
ATOM 1920 O O . LEU B 1 94 ? -2.328 -13 -10.523 1 96.5 94 LEU B O 1
ATOM 1924 N N . MET B 1 95 ? -3.371 -14.445 -11.906 1 96.19 95 MET B N 1
ATOM 1925 C CA . MET B 1 95 ? -2.662 -13.953 -13.086 1 96.19 95 MET B CA 1
ATOM 1926 C C . MET B 1 95 ? -2.93 -12.469 -13.305 1 96.19 95 MET B C 1
ATOM 1928 O O . MET B 1 95 ? -2 -11.688 -13.531 1 96.19 95 MET B O 1
ATOM 1932 N N . ASP B 1 96 ? -4.152 -12.055 -13.188 1 96.81 96 ASP B N 1
ATOM 1933 C CA . ASP B 1 96 ? -4.527 -10.656 -13.352 1 96.81 96 ASP B CA 1
ATOM 1934 C C . ASP B 1 96 ? -3.83 -9.781 -12.312 1 96.81 96 ASP B C 1
ATOM 1936 O O . ASP B 1 96 ? -3.357 -8.688 -12.633 1 96.81 96 ASP B O 1
ATOM 1940 N N . SER B 1 97 ? -3.775 -10.25 -11.125 1 96.69 97 SER B N 1
ATOM 1941 C CA . SER B 1 97 ? -3.133 -9.508 -10.047 1 96.69 97 SER B CA 1
ATOM 1942 C C . SER B 1 97 ? -1.635 -9.359 -10.289 1 96.69 97 SER B C 1
ATOM 1944 O O . SER B 1 97 ? -1.075 -8.273 -10.117 1 96.69 97 SER B O 1
ATOM 1946 N N . VAL B 1 98 ? -1.025 -10.406 -10.672 1 96.94 98 VAL B N 1
ATOM 1947 C CA . VAL B 1 98 ? 0.411 -10.398 -10.93 1 96.94 98 VAL B CA 1
ATOM 1948 C C . VAL B 1 98 ? 0.724 -9.453 -12.086 1 96.94 98 VAL B C 1
ATOM 1950 O O . VAL B 1 98 ? 1.684 -8.68 -12.023 1 96.94 98 VAL B O 1
ATOM 1953 N N . VAL B 1 99 ? -0.056 -9.445 -13.109 1 97.5 99 VAL B N 1
ATOM 1954 C CA . VAL B 1 99 ? 0.113 -8.531 -14.234 1 97.5 99 VAL B CA 1
ATOM 1955 C C . VAL B 1 99 ? -0.065 -7.09 -13.773 1 97.5 99 VAL B C 1
ATOM 1957 O O . VAL B 1 99 ? 0.731 -6.219 -14.117 1 97.5 99 VAL B O 1
ATOM 1960 N N . TYR B 1 100 ? -1.091 -6.867 -13.039 1 97.69 100 TYR B N 1
ATOM 1961 C CA . TYR B 1 100 ? -1.352 -5.535 -12.516 1 97.69 100 TYR B CA 1
ATOM 1962 C C . TYR B 1 100 ? -0.172 -5.035 -11.688 1 97.69 100 TYR B C 1
ATOM 1964 O O . TYR B 1 100 ? 0.291 -3.906 -11.875 1 97.69 100 TYR B O 1
ATOM 1972 N N . LEU B 1 101 ? 0.307 -5.871 -10.766 1 97.12 101 LEU B N 1
ATOM 1973 C CA . LEU B 1 101 ? 1.435 -5.5 -9.922 1 97.12 101 LEU B CA 1
ATOM 1974 C C . LEU B 1 101 ? 2.676 -5.215 -10.758 1 97.12 101 LEU B C 1
ATOM 1976 O O . LEU B 1 101 ? 3.434 -4.289 -10.461 1 97.12 101 LEU B O 1
ATOM 1980 N N . SER B 1 102 ? 2.867 -5.961 -11.766 1 97.38 102 SER B N 1
ATOM 1981 C CA . SER B 1 102 ? 4 -5.754 -12.664 1 97.38 102 SER B CA 1
ATOM 1982 C C . SER B 1 102 ? 3.924 -4.395 -13.352 1 97.38 102 SER B C 1
ATOM 1984 O O . SER B 1 102 ? 4.949 -3.764 -13.609 1 97.38 102 SER B O 1
ATOM 1986 N N . GLN B 1 103 ? 2.791 -3.898 -13.602 1 97.12 103 GLN B N 1
ATOM 1987 C CA . GLN B 1 103 ? 2.576 -2.637 -14.305 1 97.12 103 GLN B CA 1
ATOM 1988 C C . GLN B 1 103 ? 2.691 -1.451 -13.352 1 97.12 103 GLN B C 1
ATOM 1990 O O . GLN B 1 103 ? 2.801 -0.304 -13.789 1 97.12 103 GLN B O 1
ATOM 1995 N N . HIS B 1 104 ? 2.725 -1.722 -12.055 1 97.12 104 HIS B N 1
ATOM 1996 C CA . HIS B 1 104 ? 2.676 -0.638 -11.078 1 97.12 104 HIS B CA 1
ATOM 1997 C C . HIS B 1 104 ? 3.867 -0.695 -10.133 1 97.12 104 HIS B C 1
ATOM 1999 O O . HIS B 1 104 ? 3.77 -0.267 -8.977 1 97.12 104 HIS B O 1
ATOM 2005 N N . THR B 1 105 ? 4.953 -1.131 -10.609 1 96.25 105 THR B N 1
ATOM 2006 C CA . THR B 1 105 ? 6.18 -1.237 -9.828 1 96.25 105 THR B CA 1
ATOM 2007 C C . THR B 1 105 ? 6.648 0.139 -9.367 1 96.25 105 THR B C 1
ATOM 2009 O O . THR B 1 105 ? 7.102 0.296 -8.234 1 96.25 105 THR B O 1
ATOM 2012 N N . ASN B 1 106 ? 6.531 1.082 -10.195 1 96.12 106 ASN B N 1
ATOM 2013 C CA . ASN B 1 106 ? 6.961 2.434 -9.852 1 96.12 106 ASN B CA 1
ATOM 2014 C C . ASN B 1 106 ? 6.102 3.029 -8.742 1 96.12 106 ASN B C 1
ATOM 2016 O O . ASN B 1 106 ? 6.617 3.66 -7.816 1 96.12 106 ASN B O 1
ATOM 2020 N N . LEU B 1 107 ? 4.844 2.887 -8.898 1 96.88 107 LEU B N 1
ATOM 2021 C CA . LEU B 1 107 ? 3.936 3.379 -7.863 1 96.88 107 LEU B CA 1
ATOM 2022 C C . LEU B 1 107 ? 4.27 2.762 -6.512 1 96.88 107 LEU B C 1
ATOM 2024 O O . LEU B 1 107 ? 4.379 3.475 -5.512 1 96.88 107 LEU B O 1
ATOM 2028 N N . ILE B 1 108 ? 4.438 1.464 -6.473 1 97.81 108 ILE B N 1
ATOM 2029 C CA . ILE B 1 108 ? 4.773 0.744 -5.25 1 97.81 108 ILE B CA 1
ATOM 2030 C C . ILE B 1 108 ? 6.059 1.314 -4.652 1 97.81 108 ILE B C 1
ATOM 2032 O O . ILE B 1 108 ? 6.125 1.589 -3.453 1 97.81 108 ILE B O 1
ATOM 2036 N N . HIS B 1 109 ? 6.992 1.512 -5.492 1 97.56 109 HIS B N 1
ATOM 2037 C CA . HIS B 1 109 ? 8.281 2.047 -5.059 1 97.56 109 HIS B CA 1
ATOM 2038 C C . HIS B 1 109 ? 8.117 3.441 -4.457 1 97.56 109 HIS B C 1
ATOM 2040 O O . HIS B 1 109 ? 8.68 3.732 -3.398 1 97.56 109 HIS B O 1
ATOM 2046 N N . HIS B 1 110 ? 7.398 4.277 -5.059 1 96.69 110 HIS B N 1
ATOM 2047 C CA . HIS B 1 110 ? 7.215 5.645 -4.578 1 96.69 110 HIS B CA 1
ATOM 2048 C C . HIS B 1 110 ? 6.449 5.664 -3.258 1 96.69 110 HIS B C 1
ATOM 2050 O O . HIS B 1 110 ? 6.742 6.477 -2.379 1 96.69 110 HIS B O 1
ATOM 2056 N N . ILE B 1 111 ? 5.422 4.852 -3.129 1 97.88 111 ILE B N 1
ATOM 2057 C CA . ILE B 1 111 ? 4.707 4.77 -1.86 1 97.88 111 ILE B CA 1
ATOM 2058 C C . ILE B 1 111 ? 5.656 4.305 -0.76 1 97.88 111 ILE B C 1
ATOM 2060 O O . ILE B 1 111 ? 5.609 4.809 0.364 1 97.88 111 ILE B O 1
ATOM 2064 N N . HIS B 1 112 ? 6.492 3.395 -1.107 1 97.81 112 HIS B N 1
ATOM 2065 C CA . HIS B 1 112 ? 7.5 2.904 -0.171 1 97.81 112 HIS B CA 1
ATOM 2066 C C . HIS B 1 112 ? 8.438 4.027 0.269 1 97.81 112 HIS B C 1
ATOM 2068 O O . HIS B 1 112 ? 8.695 4.191 1.464 1 97.81 112 HIS B O 1
ATOM 2074 N N . LEU B 1 113 ? 8.914 4.77 -0.643 1 97.5 113 LEU B N 1
ATOM 2075 C CA . LEU B 1 113 ? 9.781 5.898 -0.337 1 97.5 113 LEU B CA 1
ATOM 2076 C C . LEU B 1 113 ? 9.062 6.914 0.547 1 97.5 113 LEU B C 1
ATOM 2078 O O . LEU B 1 113 ? 9.648 7.43 1.506 1 97.5 113 LEU B O 1
ATOM 2082 N N . PHE B 1 114 ? 7.887 7.242 0.202 1 97.06 114 PHE B N 1
ATOM 2083 C CA . PHE B 1 114 ? 7.07 8.164 0.981 1 97.06 114 PHE B CA 1
ATOM 2084 C C . PHE B 1 114 ? 6.945 7.691 2.424 1 97.06 114 PHE B C 1
ATOM 2086 O O . PHE B 1 114 ? 7.121 8.477 3.359 1 97.06 114 PHE B O 1
ATOM 2093 N N . CYS B 1 115 ? 6.617 6.48 2.572 1 97.5 115 CYS B N 1
ATOM 2094 C CA . CYS B 1 115 ? 6.48 5.902 3.904 1 97.5 115 CYS B CA 1
ATOM 2095 C C . CYS B 1 115 ? 7.789 6 4.68 1 97.5 115 CYS B C 1
ATOM 2097 O O . CYS B 1 115 ? 7.793 6.363 5.855 1 97.5 115 CYS B O 1
ATOM 2099 N N . ASN B 1 116 ? 8.867 5.707 4.027 1 96.94 116 ASN B N 1
ATOM 2100 C CA . ASN B 1 116 ? 10.18 5.812 4.648 1 96.94 116 ASN B CA 1
ATOM 2101 C C . ASN B 1 116 ? 10.477 7.238 5.105 1 96.94 116 ASN B C 1
ATOM 2103 O O . ASN B 1 116 ? 11 7.445 6.199 1 96.94 116 ASN B O 1
ATOM 2107 N N . MET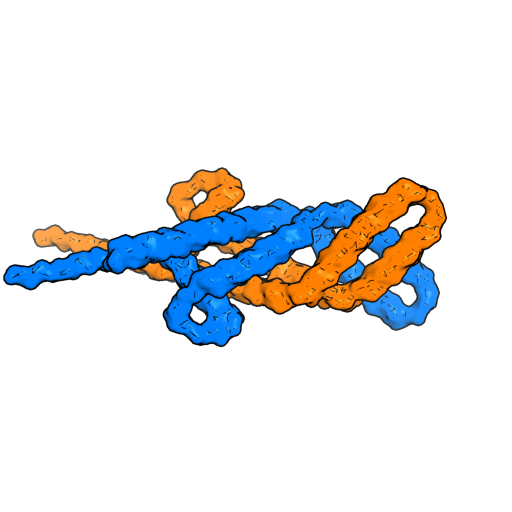 B 1 117 ? 10.18 8.125 4.301 1 95.38 117 MET B N 1
ATOM 2108 C CA . MET B 1 117 ? 10.375 9.531 4.633 1 95.38 117 MET B CA 1
ATOM 2109 C C . MET B 1 117 ? 9.555 9.922 5.855 1 95.38 117 MET B C 1
ATOM 2111 O O . MET B 1 117 ? 10.039 10.641 6.73 1 95.38 117 MET B O 1
ATOM 2115 N N . GLN B 1 118 ? 8.32 9.461 5.91 1 96.25 118 GLN B N 1
ATOM 2116 C CA . GLN B 1 118 ? 7.453 9.75 7.051 1 96.25 118 GLN B CA 1
ATOM 2117 C C . GLN B 1 118 ? 8.016 9.164 8.336 1 96.25 118 GLN B C 1
ATOM 2119 O O . GLN B 1 118 ? 8.008 9.812 9.383 1 96.25 118 GLN B O 1
ATOM 2124 N N . ILE B 1 119 ? 8.477 7.996 8.25 1 97.44 119 ILE B N 1
ATOM 2125 C CA . ILE B 1 119 ? 9.031 7.336 9.43 1 97.44 119 ILE B CA 1
ATOM 2126 C C . ILE B 1 119 ? 10.227 8.125 9.953 1 97.44 119 ILE B C 1
ATOM 2128 O O . ILE B 1 119 ? 10.32 8.391 11.156 1 97.44 119 ILE B O 1
ATOM 2132 N N . ALA B 1 120 ? 11.062 8.531 9.078 1 96.25 120 ALA B N 1
ATOM 2133 C CA . ALA B 1 120 ? 12.242 9.305 9.461 1 96.25 120 ALA B CA 1
ATOM 2134 C C . ALA B 1 120 ? 11.844 10.641 10.086 1 96.25 120 ALA B C 1
ATOM 2136 O O . ALA B 1 120 ? 12.406 11.047 11.109 1 96.25 120 ALA B O 1
ATOM 2137 N N . ALA B 1 121 ? 10.945 11.359 9.484 1 95.06 121 ALA B N 1
ATOM 2138 C CA . ALA B 1 121 ? 10.492 12.656 9.977 1 95.06 121 ALA B CA 1
ATOM 2139 C C . ALA B 1 121 ? 9.812 12.516 11.336 1 95.06 121 ALA B C 1
ATOM 2141 O O . ALA B 1 121 ? 9.984 13.367 12.211 1 95.06 121 ALA B O 1
ATOM 2142 N N . LEU B 1 122 ? 9.07 11.492 11.492 1 96.56 122 LEU B N 1
ATOM 2143 C CA . LEU B 1 122 ? 8.383 11.25 12.758 1 96.56 122 LEU B CA 1
ATOM 2144 C C . LEU B 1 122 ? 9.375 10.953 13.867 1 96.56 122 LEU B C 1
ATOM 2146 O O . LEU B 1 122 ? 9.227 11.438 14.992 1 96.56 122 LEU B O 1
ATOM 2150 N N . GLU B 1 123 ? 10.344 10.164 13.586 1 96.06 123 GLU B N 1
ATOM 2151 C CA . GLU B 1 123 ? 11.391 9.875 14.562 1 96.06 123 GLU B CA 1
ATOM 2152 C C . GLU B 1 123 ? 12.117 11.148 14.992 1 96.06 123 GLU B C 1
ATOM 2154 O O . GLU B 1 123 ? 12.398 11.336 16.172 1 96.06 123 GLU B O 1
ATOM 2159 N N . LYS B 1 124 ? 12.391 11.961 14.062 1 94.62 124 LYS B N 1
ATOM 2160 C CA . LYS B 1 124 ? 13.023 13.242 14.375 1 94.62 124 LYS B CA 1
ATOM 2161 C C . LYS B 1 124 ? 12.141 14.086 15.289 1 94.62 124 LYS B C 1
ATOM 2163 O O . LYS B 1 124 ? 12.617 14.672 16.266 1 94.62 124 LYS B O 1
ATOM 2168 N N . LEU B 1 125 ? 10.898 14.156 14.953 1 93.5 125 LEU B N 1
ATOM 2169 C CA . LEU B 1 125 ? 9.938 14.914 15.758 1 93.5 125 LEU B CA 1
ATOM 2170 C C . LEU B 1 125 ? 9.891 14.383 17.188 1 93.5 125 LEU B C 1
ATOM 2172 O O . LEU B 1 125 ? 9.906 15.164 18.141 1 93.5 125 LEU B O 1
ATOM 2176 N N . LYS B 1 126 ? 9.867 13.148 17.359 1 93.19 126 LYS B N 1
ATOM 2177 C CA . LYS B 1 126 ? 9.797 12.531 18.672 1 93.19 126 LYS B CA 1
ATOM 2178 C C . LYS B 1 126 ? 11.062 12.82 19.484 1 93.19 126 LYS B C 1
ATOM 2180 O O . LYS B 1 126 ? 11 13.062 20.688 1 93.19 126 LYS B O 1
ATOM 2185 N N . ASN B 1 127 ? 12.148 12.758 18.828 1 91.5 127 ASN B N 1
ATOM 2186 C CA . ASN B 1 127 ? 13.414 13.055 19.5 1 91.5 127 ASN B CA 1
ATOM 2187 C C . ASN B 1 127 ? 13.484 14.508 19.938 1 91.5 127 ASN B C 1
ATOM 2189 O O . ASN B 1 127 ? 14.008 14.812 21.016 1 91.5 127 ASN B O 1
ATOM 2193 N N . GLU B 1 128 ? 13.016 15.453 19.141 1 88.44 128 GLU B N 1
ATOM 2194 C CA . GLU B 1 128 ? 12.992 16.875 19.484 1 88.44 128 GLU B CA 1
ATOM 2195 C C . GLU B 1 128 ? 12.094 17.125 20.703 1 88.44 128 GLU B C 1
ATOM 2197 O O . GLU B 1 128 ? 12.375 18 21.516 1 88.44 128 GLU B O 1
ATOM 2202 N N . LYS B 1 129 ? 11.094 16.391 20.766 1 84.5 129 LYS B N 1
ATOM 2203 C CA . LYS B 1 129 ? 10.172 16.562 21.875 1 84.5 129 LYS B CA 1
ATOM 2204 C C . LYS B 1 129 ? 10.781 16.047 23.188 1 84.5 129 LYS B C 1
ATOM 2206 O O . LYS B 1 129 ? 10.555 16.609 24.25 1 84.5 129 LYS B O 1
ATOM 2211 N N . VAL B 1 130 ? 11.508 15 23.078 1 82.81 130 VAL B N 1
ATOM 2212 C CA . VAL B 1 130 ? 12.18 14.445 24.25 1 82.81 130 VAL B CA 1
ATOM 2213 C C . VAL B 1 130 ? 13.258 15.414 24.734 1 82.81 130 VAL B C 1
ATOM 2215 O O . VAL B 1 130 ? 13.414 15.625 25.938 1 82.81 130 VAL B O 1
ATOM 2218 N N . GLU B 1 131 ? 13.969 16.047 23.859 1 81.69 131 GLU B N 1
ATOM 2219 C CA . GLU B 1 131 ? 15.031 16.984 24.219 1 81.69 131 GLU B CA 1
ATOM 2220 C C . GLU B 1 131 ? 14.469 18.219 24.891 1 81.69 131 GLU B C 1
ATOM 2222 O O . GLU B 1 131 ? 15.055 18.734 25.844 1 81.69 131 GLU B O 1
ATOM 2227 N N . ILE B 1 132 ? 13.391 18.688 24.438 1 75.38 132 ILE B N 1
ATOM 2228 C CA . ILE B 1 132 ? 12.773 19.875 25.016 1 75.38 132 ILE B CA 1
ATOM 2229 C C . ILE B 1 132 ? 12.297 19.562 26.438 1 75.38 132 ILE B C 1
ATOM 2231 O O . ILE B 1 132 ? 12.453 20.391 27.344 1 75.38 132 ILE B O 1
ATOM 2235 N N . GLU B 1 133 ? 11.758 18.422 26.672 1 75.69 133 GLU B N 1
ATOM 2236 C CA . GLU B 1 133 ? 11.281 18.031 27.984 1 75.69 133 GLU B CA 1
ATOM 2237 C C . GLU B 1 133 ? 12.445 17.875 28.969 1 75.69 133 GLU B C 1
ATOM 2239 O O . GLU B 1 133 ? 12.312 18.203 30.156 1 75.69 133 GLU B O 1
ATOM 2244 N N . GLN B 1 134 ? 13.562 17.453 28.5 1 78.94 134 GLN B N 1
ATOM 2245 C CA . GLN B 1 134 ? 14.727 17.266 29.359 1 78.94 134 GLN B CA 1
ATOM 2246 C C . GLN B 1 134 ? 15.359 18.594 29.719 1 78.94 134 GLN B C 1
ATOM 2248 O O . GLN B 1 134 ? 15.961 18.734 30.797 1 78.94 134 GLN B O 1
ATOM 2253 N N . THR B 1 135 ? 15.273 19.547 28.828 1 75.81 135 THR B N 1
ATOM 2254 C CA . THR B 1 135 ? 15.891 20.844 29.078 1 75.81 135 THR B CA 1
ATOM 2255 C C . THR B 1 135 ? 15.008 21.688 30.016 1 75.81 135 THR B C 1
ATOM 2257 O O . THR B 1 135 ? 15.5 22.594 30.688 1 75.81 135 THR B O 1
ATOM 2260 N N . GLU B 1 136 ? 13.758 21.438 30.078 1 68.81 136 GLU B N 1
ATOM 2261 C CA . GLU B 1 136 ? 12.852 22.172 30.938 1 68.81 136 GLU B CA 1
ATOM 2262 C C . GLU B 1 136 ? 12.844 21.609 32.344 1 68.81 136 GLU B C 1
ATOM 2264 O O . GLU B 1 136 ? 12.461 22.281 33.312 1 68.81 136 GLU B O 1
ATOM 2269 N N . ASP B 1 137 ? 13.242 20.469 32.594 1 56.41 137 ASP B N 1
ATOM 2270 C CA . ASP B 1 137 ? 13.422 19.938 33.938 1 56.41 137 ASP B CA 1
ATOM 2271 C C . ASP B 1 137 ? 14.789 20.312 34.5 1 56.41 137 ASP B C 1
ATOM 2273 O O . ASP B 1 137 ? 14.914 20.609 35.688 1 56.41 137 ASP B O 1
#

Foldseek 3Di:
DPPPPCPVPPPDDPLRVVQQVVQVVVCVVVPHDDPGRDLVVVLVVLVVVLVVLVVLLDQLVVCLVVLVVVLVVVLPDPPDPVVNVVSVVVSVVVNVVSVVSNVCNVVSVVVSVVSVVNSVSSVVVVVVVVVVVVVVD/DPPPPCPVPPPDDPLRVVQQVVQVVVCVVVPHDDPGRDLVVVLVVLVVVLVVLVVLLDQLVVCLVVLVVVLVVVLPDPDDPVVNVVSVVVSVVVNVVSVVSNVCNVVSVVVSVVSVVSSVSSVVVVVVVVVVVVVVD

Radius of gyration: 25.14 Å; Cα contacts (8 Å, |Δi|>4): 183; chains: 2; bounding box: 38×92×58 Å

Nearest PDB structures (foldseek):
  6b87-assembly2_B-3  TM=5.229E-01  e=7.210E-01  synthetic construct
  6b87-assembly1_A-2  TM=3.876E-01  e=8.080E-01  synthetic construct
  6ixg-assembly2_B  TM=4.971E-01  e=2.672E+00  Homo sapiens
  6b87-assembly1_A-2  TM=3.928E-01  e=6.264E-01  synthetic construct
  6ixg-assembly2_B  TM=4.813E-01  e=2.441E+00  Homo sapiens

Sequence (274 aa):
MDTENALTNAKESPNEIFFEEEARLWAEVYGKQSDKPDLESLQRMLENMNHLLLSLELPWARFIPILYRSFALYMRRPDENTNNRKAYQLSAQLMDSVVYLSQHTNLIHHIHLFCNMQIAALEKLKNEKVEIEQTEDMDTENALTNAKESPNEIFFEEEARLWAEVYGKQSDKPDLESLQRMLENMNHLLLSLELPWARFIPILYRSFALYMRRPDENTNNRKAYQLSAQLMDSVVYLSQHTNLIHHIHLFCNMQIAALEKLKNEKVEIEQTED

Secondary structure (DSSP, 8-state):
-------------HHHHHHHHHHHHHHHHTT---SS--HHHHHHHHHHHHHHHHHH-S-HHHHHHHHHHHHHHHHTS---HHHHHHHHHHHHHHHHHHHHHHHTHHHHHHHHHHHHHHHHHHHHHHHHHHHHHHHH-/-------------HHHHHHHHHHHHHHHHTT---SS--HHHHHHHHHHHHHHHHHH-S-HHHHHHHHHHHHHHHHT--S-HHHHHHHHHHHHHHHHHHHHHHHTHHHHHHHHHHHHHHHHHHHHHHHHHHHHHHHH-

pLDDT: mean 86.3, std 16.27, range [33.5, 98.12]

Solvent-accessible surface area (backbone atoms only — not comparable to full-atom values): 15536 Å² total; per-residue (Å²): 133,82,74,72,76,74,70,70,77,71,72,73,48,72,66,53,52,34,52,40,50,51,22,45,53,51,32,54,70,73,67,46,89,65,94,63,62,44,65,66,60,40,48,53,50,50,50,52,51,38,52,51,37,55,65,64,72,58,75,39,67,73,47,50,65,56,50,52,52,15,46,55,57,50,68,66,50,81,64,67,66,71,65,45,51,56,48,48,53,51,49,50,53,50,52,53,45,44,52,51,52,42,75,38,51,64,59,48,48,51,54,33,50,46,44,51,52,49,53,53,54,48,52,52,52,54,51,54,53,52,53,53,56,56,70,73,99,134,81,76,71,76,74,70,70,76,70,72,73,49,71,67,55,53,33,51,39,49,52,21,45,53,51,31,53,69,72,65,46,89,65,93,63,60,44,64,68,62,40,50,52,51,49,50,52,50,37,52,52,38,56,65,66,71,58,74,39,68,71,47,51,65,57,49,52,53,15,44,56,60,48,68,66,55,80,73,61,68,73,63,43,53,57,48,47,52,51,50,51,54,50,51,52,44,42,53,51,52,43,75,39,50,64,58,47,49,50,52,34,50,46,42,51,51,50,53,55,52,50,53,51,51,53,51,54,53,52,52,53,57,60,72,73,105